Protein AF-A0A520C967-F1 (afdb_monomer_lite)

Secondary structure (DSSP, 8-state):
-PPP-GGG----TT--------EEEEEE-TTSPEEEEE----GGGTT-EEEEEGGGGHHHHT-TTT-EE-SSEEE-SS-EEE-B--SSSEEEEEGGGGGGS-HHHHHHHHHTEES--S---HHHHHHHTT----SS-SSHHHHHHHHHHHHHHHHHHHHSS-SSPPPPGGGHHHHHH----SS--

pLDDT: mean 88.99, std 15.17, range [37.69, 98.56]

Sequence (185 aa):
MIRYDLENATGYHFDAEEEIFESFITGYDSDGNEQRMDCRKTNEKLFTLTYFKKEVLDKYYNDPLKYKVDGFSVRSSFISLKIDNNNETFVAVFLVELATLPQREQLHWKQYNIAPQKGMSYTYYQTMIKGNWVKQPERPDLLFKHMYVKFNKQWEQKFGWKFYKGLATEDQHLFTSLHIPSTNN

Radius of gyration: 21.43 Å; chains: 1; bounding box: 78×48×55 Å

Structure (mmCIF, N/CA/C/O backbone):
data_AF-A0A520C967-F1
#
_entry.id   AF-A0A520C967-F1
#
loop_
_atom_site.group_PDB
_atom_site.id
_atom_site.type_symbol
_atom_site.label_atom_id
_atom_site.label_alt_id
_atom_site.label_comp_id
_atom_site.label_asym_id
_atom_site.label_entity_id
_atom_site.label_seq_id
_atom_site.pdbx_PDB_ins_code
_atom_site.Cartn_x
_atom_site.Cartn_y
_atom_site.Cartn_z
_atom_site.occupancy
_atom_site.B_iso_or_equiv
_atom_site.auth_seq_id
_atom_site.auth_comp_id
_atom_site.auth_asym_id
_atom_site.auth_atom_id
_atom_site.pdbx_PDB_model_num
ATOM 1 N N . MET A 1 1 ? 52.555 26.299 10.193 1.00 37.69 1 MET A N 1
ATOM 2 C CA . MET A 1 1 ? 51.570 26.585 9.129 1.00 37.69 1 MET A CA 1
ATOM 3 C C . MET A 1 1 ? 51.382 25.290 8.356 1.00 37.69 1 MET A C 1
ATOM 5 O O . MET A 1 1 ? 52.234 24.945 7.550 1.00 37.69 1 MET A O 1
ATOM 9 N N . ILE A 1 2 ? 50.376 24.499 8.730 1.00 41.38 2 ILE A N 1
ATOM 10 C CA . ILE A 1 2 ? 50.122 23.186 8.123 1.00 41.38 2 ILE A CA 1
ATOM 11 C C . ILE A 1 2 ? 49.452 23.454 6.774 1.00 41.38 2 ILE A C 1
ATOM 13 O O . ILE A 1 2 ? 48.414 24.112 6.729 1.00 41.38 2 ILE A O 1
ATOM 17 N N . ARG A 1 3 ? 50.098 23.039 5.680 1.00 44.31 3 ARG A N 1
ATOM 18 C CA . ARG A 1 3 ? 49.525 23.122 4.335 1.00 44.31 3 ARG A CA 1
ATOM 19 C C . ARG A 1 3 ? 48.477 22.023 4.195 1.00 44.31 3 ARG A C 1
ATOM 21 O O . ARG A 1 3 ? 48.749 20.876 4.528 1.00 44.31 3 ARG A O 1
ATOM 28 N N . TYR A 1 4 ? 47.287 22.419 3.759 1.00 44.06 4 TYR A N 1
ATOM 29 C CA . TYR A 1 4 ? 46.178 21.523 3.462 1.00 44.06 4 TYR A CA 1
ATOM 30 C C . TYR A 1 4 ? 46.459 20.845 2.118 1.00 44.06 4 TYR A C 1
ATOM 32 O O . TYR A 1 4 ? 46.658 21.539 1.120 1.00 44.06 4 TYR A O 1
ATOM 40 N N . ASP A 1 5 ? 46.542 19.518 2.122 1.00 48.56 5 ASP A N 1
ATOM 41 C CA . ASP A 1 5 ? 46.885 18.717 0.949 1.00 48.56 5 ASP A CA 1
ATOM 42 C C . ASP A 1 5 ? 45.594 18.300 0.229 1.00 48.56 5 ASP A C 1
ATOM 44 O O . ASP A 1 5 ? 44.809 17.504 0.745 1.00 48.56 5 ASP A O 1
ATOM 48 N N . LEU A 1 6 ? 45.333 18.906 -0.932 1.00 52.31 6 LEU A N 1
ATOM 49 C CA . LEU A 1 6 ? 44.073 18.765 -1.679 1.00 52.31 6 LEU A CA 1
ATOM 50 C C . LEU A 1 6 ? 43.910 17.395 -2.361 1.00 52.31 6 LEU A C 1
ATOM 52 O O . LEU A 1 6 ? 42.795 17.049 -2.739 1.00 52.31 6 LEU A O 1
ATOM 56 N N . GLU A 1 7 ? 44.978 16.604 -2.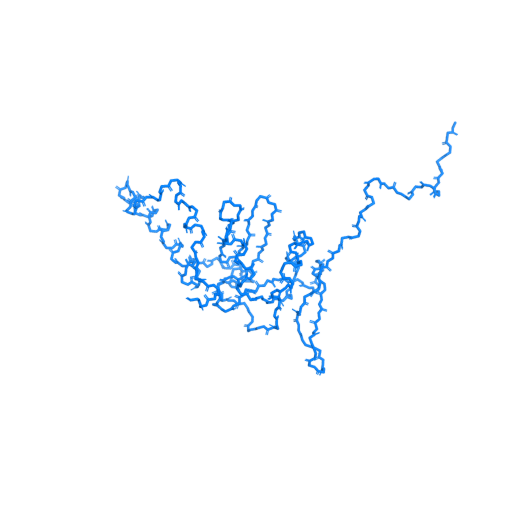491 1.00 49.22 7 GLU A N 1
ATOM 57 C CA . GLU A 1 7 ? 44.930 15.300 -3.174 1.00 49.22 7 GLU A CA 1
ATOM 58 C C . GLU A 1 7 ? 44.456 14.143 -2.275 1.00 49.22 7 GLU A C 1
ATOM 60 O O . GLU A 1 7 ? 44.001 13.125 -2.786 1.00 49.22 7 GLU A O 1
ATOM 65 N N . ASN A 1 8 ? 44.459 14.310 -0.945 1.00 44.69 8 ASN A N 1
ATOM 66 C CA . ASN A 1 8 ? 44.030 13.280 0.018 1.00 44.69 8 ASN A CA 1
ATOM 67 C C . ASN A 1 8 ? 42.657 13.556 0.662 1.00 44.69 8 ASN A C 1
ATOM 69 O O . ASN A 1 8 ? 42.301 12.940 1.664 1.00 44.69 8 ASN A O 1
ATOM 73 N N . ALA A 1 9 ? 41.864 14.470 0.095 1.00 47.41 9 ALA A N 1
ATOM 74 C CA . ALA A 1 9 ? 40.524 14.812 0.582 1.00 47.41 9 ALA A CA 1
ATOM 75 C C . ALA A 1 9 ? 39.397 14.054 -0.150 1.00 47.41 9 ALA A C 1
ATOM 77 O O . ALA A 1 9 ? 38.316 14.603 -0.356 1.00 47.41 9 ALA A O 1
ATOM 78 N N . THR A 1 10 ? 39.631 12.810 -0.575 1.00 46.06 10 THR A N 1
ATOM 79 C CA . THR A 1 10 ? 38.594 11.968 -1.194 1.00 46.06 10 THR A CA 1
ATOM 80 C C . THR A 1 10 ? 38.272 10.795 -0.282 1.00 46.06 10 THR A C 1
ATOM 82 O O . THR A 1 10 ? 38.810 9.704 -0.410 1.00 46.06 10 THR A O 1
ATOM 85 N N . GLY A 1 11 ? 37.418 11.063 0.699 1.00 43.97 11 GLY A N 1
ATOM 86 C CA . GLY A 1 11 ? 36.801 10.005 1.482 1.00 43.97 11 GLY A CA 1
ATOM 87 C C . GLY A 1 11 ? 36.330 10.504 2.832 1.00 43.97 11 GLY A C 1
ATOM 88 O O . GLY A 1 11 ? 37.089 10.495 3.803 1.00 43.97 11 GLY A O 1
ATOM 89 N N . TYR A 1 12 ? 35.090 10.979 2.914 1.00 42.59 12 TYR A N 1
ATOM 90 C CA . TYR A 1 12 ? 34.467 11.138 4.226 1.00 42.59 12 TYR A CA 1
ATOM 91 C C . TYR A 1 12 ? 34.000 9.748 4.678 1.00 42.59 12 TYR A C 1
ATOM 93 O O . TYR A 1 12 ? 33.631 8.916 3.865 1.00 42.59 12 TYR A O 1
ATOM 101 N N . HIS A 1 13 ? 33.874 9.493 5.982 1.00 45.03 13 HIS A N 1
ATOM 102 C CA . HIS A 1 13 ? 33.169 8.292 6.482 1.00 45.03 13 HIS A CA 1
ATOM 103 C C . HIS A 1 13 ? 31.668 8.228 6.076 1.00 45.03 13 HIS A C 1
ATOM 105 O O . HIS A 1 13 ? 30.949 7.331 6.504 1.00 45.03 13 HIS A O 1
ATOM 111 N N . PHE A 1 14 ? 31.216 9.192 5.265 1.00 45.44 14 PHE A N 1
ATOM 112 C CA . PHE A 1 14 ? 29.950 9.276 4.539 1.00 45.44 14 PHE A CA 1
ATOM 113 C C . PHE A 1 14 ? 30.173 9.192 3.022 1.00 45.44 14 PHE A C 1
ATOM 115 O O . PHE A 1 14 ? 29.454 9.837 2.259 1.00 45.44 14 PHE A O 1
ATOM 122 N N . ASP A 1 15 ? 31.184 8.456 2.567 1.00 43.34 15 ASP A N 1
ATOM 123 C CA . ASP A 1 15 ? 31.228 8.002 1.184 1.00 43.34 15 ASP A CA 1
ATOM 124 C C . ASP A 1 15 ? 29.966 7.171 0.984 1.00 43.34 15 ASP A C 1
ATOM 126 O O . ASP A 1 15 ? 29.863 6.033 1.441 1.00 43.34 15 ASP A O 1
ATOM 130 N N . ALA A 1 16 ? 28.944 7.834 0.444 1.00 50.16 16 ALA A N 1
ATOM 131 C CA . ALA A 1 16 ? 27.653 7.256 0.176 1.00 50.16 16 ALA A CA 1
ATOM 132 C C . ALA A 1 16 ? 27.914 6.021 -0.676 1.00 50.16 16 ALA A C 1
ATOM 134 O O . ALA A 1 16 ? 28.357 6.145 -1.819 1.00 50.16 16 ALA A O 1
ATOM 135 N N . GLU A 1 17 ? 27.674 4.837 -0.108 1.00 54.81 17 GLU A N 1
ATOM 136 C CA . GLU A 1 17 ? 27.432 3.658 -0.926 1.00 54.81 17 GLU A CA 1
ATOM 137 C C . GLU A 1 17 ? 26.467 4.112 -2.023 1.00 54.81 17 GLU A C 1
ATOM 139 O O . GLU A 1 17 ? 25.434 4.711 -1.709 1.00 54.81 17 GLU A O 1
ATOM 144 N N . GLU A 1 18 ? 26.855 3.958 -3.293 1.00 62.88 18 GLU A N 1
ATOM 145 C CA . GLU A 1 18 ? 26.016 4.387 -4.408 1.00 62.88 18 GLU A CA 1
ATOM 146 C C . GLU A 1 18 ? 24.607 3.841 -4.175 1.00 62.88 18 GLU A C 1
ATOM 148 O O . GLU A 1 18 ? 24.419 2.626 -4.141 1.00 62.88 18 GLU A O 1
ATOM 153 N N . GLU A 1 19 ? 23.623 4.719 -3.947 1.00 74.50 19 GLU A N 1
ATOM 154 C CA . GLU A 1 19 ? 22.259 4.271 -3.678 1.00 74.50 19 GLU A CA 1
ATOM 155 C C . GLU A 1 19 ? 21.772 3.448 -4.877 1.00 74.50 19 GLU A C 1
ATOM 157 O O . GLU A 1 19 ? 21.546 3.968 -5.979 1.00 74.50 19 GLU A O 1
ATOM 162 N N . ILE A 1 20 ? 21.640 2.138 -4.658 1.00 88.75 20 ILE A N 1
ATOM 163 C CA . ILE A 1 20 ? 21.203 1.194 -5.678 1.00 88.75 20 ILE A CA 1
ATOM 164 C C . ILE A 1 20 ? 19.680 1.279 -5.784 1.00 88.75 20 ILE A C 1
ATOM 166 O O . ILE A 1 20 ? 18.954 0.977 -4.834 1.00 88.75 20 ILE A O 1
ATOM 170 N N . PHE A 1 21 ? 19.199 1.663 -6.967 1.00 95.94 21 PHE A N 1
ATOM 171 C CA . PHE A 1 21 ? 17.777 1.709 -7.298 1.00 95.94 21 PHE A CA 1
ATOM 172 C C . PHE A 1 21 ? 17.412 0.563 -8.234 1.00 95.94 21 PHE A C 1
ATOM 174 O O . PHE A 1 21 ? 17.999 0.392 -9.304 1.00 95.94 21 PHE A O 1
ATOM 181 N N . GLU A 1 22 ? 16.403 -0.210 -7.852 1.00 97.94 22 GLU A N 1
ATOM 182 C CA . GLU A 1 22 ? 15.912 -1.307 -8.671 1.00 97.94 22 GLU A CA 1
ATOM 183 C C . GLU A 1 22 ? 15.106 -0.806 -9.874 1.00 97.94 22 GLU A C 1
ATOM 185 O O . GLU A 1 22 ? 14.468 0.249 -9.846 1.00 97.94 22 GLU A O 1
ATOM 190 N N . SER A 1 23 ? 15.122 -1.601 -10.946 1.00 97.75 23 SER A N 1
ATOM 191 C CA . SER A 1 23 ? 14.378 -1.328 -12.179 1.00 97.75 23 SER A CA 1
ATOM 192 C C . SER A 1 23 ? 13.100 -2.150 -12.292 1.00 97.75 23 SER A C 1
ATOM 194 O O . SER A 1 23 ? 13.095 -3.357 -12.035 1.00 97.75 23 SER A O 1
ATOM 196 N N . PHE A 1 24 ? 12.036 -1.497 -12.752 1.00 98.44 24 PHE A N 1
ATOM 197 C CA . PHE A 1 24 ? 10.683 -2.039 -12.860 1.00 98.44 24 PHE A CA 1
ATOM 198 C C . PHE A 1 24 ? 10.164 -1.896 -14.289 1.00 98.44 24 PHE A C 1
ATOM 200 O O . PHE A 1 24 ? 10.570 -0.986 -15.006 1.00 98.44 24 PHE A O 1
ATOM 207 N N . ILE A 1 25 ? 9.270 -2.794 -14.693 1.00 98.12 25 ILE A N 1
ATOM 208 C CA . ILE A 1 25 ? 8.523 -2.747 -15.949 1.00 98.12 25 ILE A CA 1
ATOM 209 C C . ILE A 1 25 ? 7.604 -1.527 -15.913 1.00 98.12 25 ILE A C 1
ATOM 211 O O . ILE A 1 25 ? 6.773 -1.398 -15.010 1.00 98.12 25 ILE A O 1
ATOM 215 N N . THR A 1 26 ? 7.746 -0.652 -16.903 1.00 96.50 26 THR A N 1
ATOM 216 C CA . THR A 1 26 ? 6.977 0.597 -17.030 1.00 96.50 26 THR A CA 1
ATOM 217 C C . THR A 1 26 ? 6.204 0.694 -18.339 1.00 96.50 26 THR A C 1
ATOM 219 O O . THR A 1 26 ? 5.311 1.531 -18.459 1.00 96.50 26 THR A O 1
ATOM 222 N N . GLY A 1 27 ? 6.514 -0.157 -19.315 1.00 95.06 27 GLY A N 1
ATOM 223 C CA . GLY A 1 27 ? 5.973 -0.041 -20.660 1.00 95.06 27 GLY A CA 1
ATOM 224 C C . GLY A 1 27 ? 6.429 -1.162 -21.577 1.00 95.06 27 GLY A C 1
ATOM 225 O O . GLY A 1 27 ? 6.954 -2.184 -21.130 1.00 95.06 27 GLY A O 1
ATOM 226 N N . TYR A 1 28 ? 6.253 -0.914 -22.868 1.00 94.12 28 TYR A N 1
ATOM 227 C CA . TYR A 1 28 ? 6.787 -1.726 -23.949 1.00 94.12 28 TYR A CA 1
ATOM 228 C C . TYR A 1 28 ? 7.532 -0.823 -24.930 1.00 94.12 28 TYR A C 1
ATOM 230 O O . TYR A 1 28 ? 7.127 0.326 -25.128 1.00 94.12 28 TYR A O 1
ATOM 238 N N . ASP A 1 29 ? 8.610 -1.325 -25.521 1.00 92.38 29 ASP A N 1
ATOM 239 C CA . ASP A 1 29 ? 9.296 -0.647 -26.620 1.00 92.38 29 ASP A CA 1
ATOM 240 C C . ASP A 1 29 ? 8.542 -0.810 -27.957 1.00 92.38 29 ASP A C 1
ATOM 242 O O . ASP A 1 29 ? 7.461 -1.403 -28.021 1.00 92.38 29 ASP A O 1
ATOM 246 N N . SER A 1 30 ? 9.097 -0.253 -29.038 1.00 92.88 30 SER A N 1
ATOM 247 C CA . SER A 1 30 ? 8.515 -0.341 -30.386 1.00 92.88 30 SER A CA 1
ATOM 248 C C . SER A 1 30 ? 8.382 -1.769 -30.912 1.00 92.88 30 SER A C 1
ATOM 250 O O . SER A 1 30 ? 7.552 -2.013 -31.786 1.00 92.88 30 SER A O 1
ATOM 252 N N . ASP A 1 31 ? 9.178 -2.694 -30.379 1.00 92.94 31 ASP A N 1
ATOM 253 C CA . ASP A 1 31 ? 9.227 -4.094 -30.791 1.00 92.94 31 ASP A CA 1
ATOM 254 C C . ASP A 1 31 ? 8.334 -4.977 -29.898 1.00 92.94 31 ASP A C 1
ATOM 256 O O . ASP A 1 31 ? 8.196 -6.178 -30.136 1.00 92.94 31 ASP A O 1
ATOM 260 N N . GLY A 1 32 ? 7.690 -4.384 -28.886 1.00 90.94 32 GLY A N 1
ATOM 261 C CA . GLY A 1 32 ? 6.811 -5.063 -27.939 1.00 90.94 32 GLY A CA 1
ATOM 262 C C . GLY A 1 32 ? 7.537 -5.735 -26.772 1.00 90.94 32 GLY A C 1
ATOM 263 O O . GLY A 1 32 ? 6.898 -6.479 -26.025 1.00 90.94 32 GLY A O 1
ATOM 264 N N . ASN A 1 33 ? 8.836 -5.488 -26.574 1.00 93.94 33 ASN A N 1
ATOM 265 C CA . ASN A 1 33 ? 9.564 -5.998 -25.410 1.00 93.94 33 ASN A CA 1
ATOM 266 C C . ASN A 1 33 ? 9.314 -5.118 -24.186 1.00 93.94 33 ASN A C 1
ATOM 268 O O . ASN A 1 33 ? 9.062 -3.920 -24.302 1.00 93.94 33 ASN A O 1
ATOM 272 N N . GLU A 1 34 ? 9.404 -5.705 -22.991 1.00 95.81 34 GLU A N 1
ATOM 273 C CA . GLU A 1 34 ? 9.230 -4.968 -21.738 1.00 95.81 34 GLU A CA 1
ATOM 274 C C . GLU A 1 34 ? 10.269 -3.851 -21.594 1.00 95.81 34 GLU A C 1
ATOM 276 O O . GLU A 1 34 ? 11.470 -4.098 -21.465 1.00 95.81 34 GLU A O 1
ATOM 281 N N . GLN A 1 35 ? 9.788 -2.615 -21.509 1.00 96.25 35 GLN A N 1
ATOM 282 C CA . GLN A 1 35 ? 10.615 -1.481 -21.139 1.00 96.25 35 GLN A CA 1
ATOM 283 C C . GLN A 1 35 ? 10.730 -1.409 -19.616 1.00 96.25 35 GLN A C 1
ATOM 285 O O . GLN A 1 35 ? 9.730 -1.503 -18.895 1.00 96.25 35 GLN A O 1
ATOM 290 N N . ARG A 1 36 ? 11.957 -1.206 -19.125 1.00 97.00 36 ARG A N 1
ATOM 291 C CA . A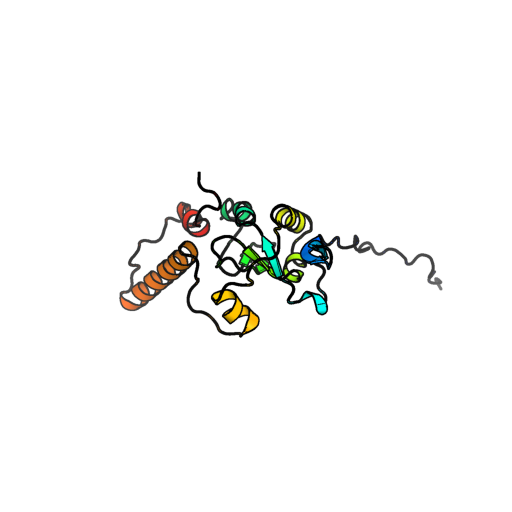RG A 1 36 ? 12.250 -1.066 -17.696 1.00 97.00 36 ARG A CA 1
ATOM 292 C C . ARG A 1 36 ? 12.913 0.266 -17.388 1.00 97.00 36 ARG A C 1
ATOM 294 O O . ARG A 1 36 ? 13.714 0.765 -18.173 1.00 97.00 36 ARG A O 1
ATOM 301 N N . MET A 1 37 ? 12.596 0.818 -16.223 1.00 96.81 37 MET A N 1
ATOM 302 C CA . MET A 1 37 ? 13.201 2.042 -15.700 1.00 96.81 37 MET A CA 1
ATOM 303 C C . MET A 1 37 ? 13.542 1.853 -14.223 1.00 96.81 37 MET A C 1
ATOM 305 O O . MET A 1 37 ? 12.768 1.239 -13.485 1.00 96.81 37 MET A O 1
ATOM 309 N N . ASP A 1 38 ? 14.679 2.391 -13.784 1.00 96.69 38 ASP A N 1
ATOM 310 C CA . ASP A 1 38 ? 15.022 2.459 -12.364 1.00 96.69 38 ASP A CA 1
ATOM 311 C C . ASP A 1 38 ? 14.070 3.404 -11.616 1.00 96.69 38 ASP A C 1
ATOM 313 O O . ASP A 1 38 ? 13.560 4.380 -12.185 1.00 96.69 38 ASP A O 1
ATOM 317 N N . CYS A 1 39 ? 13.831 3.123 -10.335 1.00 97.25 39 CYS A N 1
ATOM 318 C CA . CYS A 1 39 ? 12.889 3.886 -9.523 1.00 97.25 39 CYS A CA 1
ATOM 319 C C . CYS A 1 39 ? 13.415 5.230 -9.007 1.00 97.25 39 CYS A C 1
ATOM 321 O O . CYS A 1 39 ? 12.661 5.930 -8.326 1.00 97.25 39 CYS A O 1
ATOM 323 N N . ARG A 1 40 ? 14.660 5.626 -9.329 1.00 96.12 40 ARG A N 1
ATOM 324 C CA . ARG A 1 40 ? 15.243 6.891 -8.861 1.00 96.12 40 ARG A CA 1
ATOM 325 C C . ARG A 1 40 ? 14.310 8.048 -9.187 1.00 96.12 40 ARG A C 1
ATOM 327 O O . ARG A 1 40 ? 13.812 8.175 -10.307 1.00 96.12 40 ARG A O 1
ATOM 334 N N . LYS A 1 41 ? 14.089 8.917 -8.202 1.00 94.50 41 LYS A N 1
ATOM 335 C CA . LYS A 1 41 ? 13.174 10.044 -8.349 1.00 94.50 41 LYS A CA 1
ATOM 336 C C . LYS A 1 41 ? 13.752 11.098 -9.291 1.00 94.50 41 LYS A C 1
ATOM 338 O O . LYS A 1 41 ? 14.727 11.767 -8.963 1.00 94.50 41 LYS A O 1
ATOM 343 N N . THR A 1 42 ? 13.087 11.283 -10.421 1.00 93.88 42 THR A N 1
ATOM 344 C CA . THR A 1 42 ? 13.377 12.323 -11.410 1.00 93.88 42 THR A CA 1
ATOM 345 C C . THR A 1 42 ? 12.065 12.907 -11.939 1.00 93.88 42 THR A C 1
ATOM 347 O O . THR A 1 42 ? 11.000 12.301 -11.780 1.00 93.88 42 THR A O 1
ATOM 350 N N . ASN A 1 43 ? 12.110 14.106 -12.524 1.00 91.81 43 ASN A N 1
ATOM 351 C CA . ASN A 1 43 ? 10.898 14.834 -12.915 1.00 91.81 43 ASN A CA 1
ATOM 352 C C . ASN A 1 43 ? 10.124 14.116 -14.030 1.00 91.81 43 ASN A C 1
ATOM 354 O O . ASN A 1 43 ? 8.896 14.061 -13.998 1.00 91.81 43 ASN A O 1
ATOM 358 N N . GLU A 1 44 ? 10.834 13.513 -14.978 1.00 92.81 44 GLU A N 1
ATOM 359 C CA . GLU A 1 44 ? 10.275 12.750 -16.092 1.00 92.81 44 GLU A CA 1
ATOM 360 C C . GLU A 1 44 ? 9.591 11.447 -15.648 1.00 92.81 44 GLU A C 1
ATOM 362 O O . GLU A 1 44 ? 8.705 10.950 -16.339 1.00 92.81 44 GLU A O 1
ATOM 367 N N . LYS A 1 45 ? 9.938 10.919 -14.465 1.00 94.56 45 LYS A N 1
ATOM 368 C CA . LYS A 1 45 ? 9.387 9.665 -13.928 1.00 94.56 45 LYS A CA 1
ATOM 369 C C . LYS A 1 45 ? 8.209 9.859 -12.970 1.00 94.56 45 LYS A C 1
ATOM 371 O O . LYS A 1 45 ? 7.570 8.871 -12.610 1.00 94.56 45 LYS A O 1
ATOM 376 N N . LEU A 1 46 ? 7.886 11.094 -12.565 1.00 92.00 46 LEU A N 1
ATOM 377 C CA . LEU A 1 46 ? 6.927 11.383 -11.479 1.00 92.00 46 LEU A CA 1
ATOM 378 C C . LEU A 1 46 ? 5.557 10.713 -11.647 1.00 92.00 46 LEU A C 1
ATOM 380 O O . LEU A 1 46 ? 4.970 10.275 -10.662 1.00 92.00 46 LEU A O 1
ATOM 384 N N . PHE A 1 47 ? 5.067 10.619 -12.883 1.00 92.88 47 PHE A N 1
ATOM 385 C CA . PHE A 1 47 ? 3.758 10.039 -13.202 1.00 92.88 47 PHE A CA 1
ATOM 386 C C . PHE A 1 47 ? 3.849 8.684 -13.911 1.00 92.88 47 PHE A C 1
ATOM 388 O O . PHE A 1 47 ? 2.857 8.200 -14.453 1.00 92.88 47 PHE A O 1
ATOM 395 N N . THR A 1 48 ? 5.026 8.055 -13.906 1.00 96.19 48 THR A N 1
ATOM 396 C CA . THR A 1 48 ? 5.189 6.701 -14.442 1.00 96.19 48 THR A CA 1
ATOM 397 C C . THR A 1 48 ? 4.560 5.706 -13.475 1.00 96.19 48 THR A C 1
ATOM 399 O O . THR A 1 48 ? 4.931 5.667 -12.303 1.00 96.19 48 THR A O 1
ATOM 402 N N . LEU A 1 49 ? 3.605 4.909 -13.953 1.00 97.12 49 LEU A N 1
ATOM 403 C CA . LEU A 1 49 ? 2.962 3.862 -13.161 1.00 97.12 49 LEU A CA 1
ATOM 404 C C . LEU A 1 49 ? 3.669 2.524 -13.347 1.00 97.12 49 LEU A C 1
ATOM 406 O O . LEU A 1 49 ? 4.010 2.133 -14.460 1.00 97.12 49 LEU A O 1
ATOM 410 N N . THR A 1 50 ? 3.808 1.800 -12.247 1.00 98.25 50 THR A N 1
ATOM 411 C CA . THR A 1 50 ? 4.209 0.398 -12.204 1.00 98.25 50 THR A CA 1
ATOM 412 C C . THR A 1 50 ? 3.109 -0.420 -11.542 1.00 98.25 50 THR A C 1
ATOM 414 O O . THR A 1 50 ? 2.319 0.091 -10.743 1.00 98.25 50 THR A O 1
ATOM 417 N N . TYR A 1 51 ? 3.036 -1.698 -11.903 1.00 98.56 51 TYR A N 1
ATOM 418 C CA . TYR A 1 51 ? 1.960 -2.588 -11.481 1.00 98.56 51 TYR A CA 1
ATOM 419 C C . TYR A 1 51 ? 2.524 -3.854 -10.860 1.00 98.56 51 TYR A C 1
ATOM 421 O O . TYR A 1 51 ? 3.586 -4.345 -11.258 1.00 98.56 51 TYR A O 1
ATOM 429 N N . PHE A 1 52 ? 1.793 -4.376 -9.881 1.00 98.50 52 PHE A N 1
ATOM 430 C CA . PHE A 1 52 ? 2.205 -5.517 -9.081 1.00 98.50 52 PHE A CA 1
ATOM 431 C C . PHE A 1 52 ? 1.038 -6.463 -8.838 1.00 98.50 52 PHE A C 1
ATOM 433 O O . PHE A 1 52 ? -0.108 -6.028 -8.680 1.00 98.50 52 PHE A O 1
ATOM 440 N N . LYS A 1 53 ? 1.344 -7.758 -8.760 1.00 98.00 53 LYS A N 1
ATOM 441 C CA . LYS A 1 53 ? 0.404 -8.758 -8.241 1.00 98.00 53 LYS A CA 1
ATOM 442 C C . LYS A 1 53 ? 0.005 -8.418 -6.798 1.00 98.00 53 LYS A C 1
ATOM 444 O O . LYS A 1 53 ? 0.802 -7.826 -6.068 1.00 98.00 53 LYS A O 1
ATOM 449 N N . LYS A 1 54 ? -1.204 -8.795 -6.368 1.00 96.50 54 LYS A N 1
ATOM 450 C CA . LYS A 1 54 ? -1.707 -8.502 -5.009 1.00 96.50 54 LYS A CA 1
ATOM 451 C C . LYS A 1 54 ? -0.850 -9.129 -3.912 1.00 96.50 54 LYS A C 1
ATOM 453 O O . LYS A 1 54 ? -0.697 -8.528 -2.853 1.00 96.50 54 LYS A O 1
ATOM 458 N N . GLU A 1 55 ? -0.247 -10.266 -4.217 1.00 97.50 55 GLU A N 1
ATOM 459 C CA . GLU A 1 55 ? 0.621 -11.084 -3.377 1.00 97.50 55 GLU A CA 1
ATOM 460 C C . GLU A 1 55 ? 1.823 -10.298 -2.829 1.00 97.50 55 GLU A C 1
ATOM 462 O O . GLU A 1 55 ? 2.352 -10.620 -1.766 1.00 97.50 55 GLU A O 1
ATOM 467 N N . VAL A 1 56 ? 2.213 -9.194 -3.483 1.00 98.12 56 VAL A N 1
ATOM 468 C CA . VAL A 1 56 ? 3.226 -8.273 -2.944 1.00 98.12 56 VAL A CA 1
ATOM 469 C C . VAL A 1 56 ? 2.855 -7.761 -1.547 1.00 98.12 56 VAL A C 1
ATOM 471 O O . VAL A 1 56 ? 3.743 -7.461 -0.744 1.00 98.12 56 VAL A O 1
ATOM 474 N N . LEU A 1 57 ? 1.553 -7.675 -1.244 1.00 97.88 57 LEU A N 1
ATOM 475 C CA . LEU A 1 57 ? 1.030 -7.185 0.025 1.00 97.88 57 LEU A CA 1
ATOM 476 C C . LEU A 1 57 ? 0.938 -8.253 1.116 1.00 97.88 57 LEU A C 1
ATOM 478 O O . LEU A 1 57 ? 0.847 -7.883 2.287 1.00 97.88 57 LEU A O 1
ATOM 482 N N . ASP A 1 58 ? 1.017 -9.540 0.776 1.00 96.94 58 ASP A N 1
ATOM 483 C CA . ASP A 1 58 ? 0.831 -10.642 1.731 1.00 96.94 58 ASP A CA 1
ATOM 484 C C . ASP A 1 58 ? 1.865 -10.576 2.851 1.00 96.94 58 ASP A C 1
ATOM 486 O O . ASP A 1 58 ? 1.535 -10.693 4.029 1.00 96.94 58 ASP A O 1
ATOM 490 N N . LYS A 1 59 ? 3.115 -10.260 2.495 1.00 96.44 59 LYS A N 1
ATOM 491 C CA . LYS A 1 59 ? 4.195 -9.988 3.452 1.00 96.44 59 LYS A CA 1
ATOM 492 C C . LYS A 1 59 ? 3.786 -8.968 4.521 1.00 96.44 59 LYS A C 1
ATOM 494 O O . LYS A 1 59 ? 4.148 -9.131 5.681 1.00 96.44 59 LYS A O 1
ATOM 499 N N . TYR A 1 60 ? 3.080 -7.909 4.131 1.00 97.00 60 TYR A N 1
ATOM 500 C CA . TYR A 1 60 ? 2.692 -6.828 5.035 1.00 97.00 60 TYR A CA 1
ATOM 501 C C . TYR A 1 60 ? 1.417 -7.169 5.815 1.00 97.00 60 TYR A C 1
ATOM 503 O O . TYR A 1 60 ? 1.333 -6.850 6.997 1.00 97.00 60 TYR A O 1
ATOM 511 N N . TYR A 1 61 ? 0.444 -7.844 5.197 1.00 95.81 61 TYR A N 1
ATOM 512 C CA . TYR A 1 61 ? -0.762 -8.305 5.895 1.00 95.81 61 TYR A CA 1
ATOM 513 C C . TYR A 1 61 ? -0.473 -9.391 6.940 1.00 95.81 61 TYR A C 1
ATOM 515 O O . TYR A 1 61 ? -1.161 -9.436 7.959 1.00 95.81 61 TYR A O 1
ATOM 523 N N . ASN A 1 62 ? 0.550 -10.220 6.715 1.00 95.31 62 ASN A N 1
ATOM 524 C CA . ASN A 1 62 ? 0.954 -11.304 7.615 1.00 95.31 62 ASN A CA 1
ATOM 525 C C . ASN A 1 62 ? 1.738 -10.833 8.852 1.00 95.31 62 ASN A C 1
ATOM 527 O O . ASN A 1 62 ? 1.956 -11.625 9.764 1.00 95.31 62 ASN A O 1
ATOM 531 N N . ASP A 1 63 ? 2.131 -9.557 8.918 1.00 95.56 63 ASP A N 1
ATOM 532 C CA . ASP A 1 63 ? 2.749 -8.949 10.104 1.00 95.56 63 ASP A CA 1
ATOM 533 C C . ASP A 1 63 ? 2.011 -7.647 10.498 1.00 95.56 63 ASP A C 1
ATOM 535 O O . ASP A 1 63 ? 2.543 -6.536 10.369 1.00 95.56 63 ASP A O 1
ATOM 539 N N . PRO A 1 64 ? 0.748 -7.763 10.965 1.00 93.44 64 PRO A N 1
ATOM 540 C CA . PRO A 1 64 ? -0.129 -6.625 11.261 1.00 93.44 64 PRO A CA 1
ATOM 541 C C . PRO A 1 64 ? 0.271 -5.827 12.511 1.00 93.44 64 PRO A C 1
ATOM 543 O O . PRO A 1 64 ? -0.293 -4.761 12.762 1.00 93.44 64 PRO A O 1
ATOM 546 N N . LEU A 1 65 ? 1.213 -6.333 13.316 1.00 93.00 65 LEU A N 1
ATOM 547 C CA . LEU A 1 65 ? 1.789 -5.588 14.439 1.00 93.00 65 LEU A CA 1
ATOM 548 C C . LEU A 1 65 ? 2.848 -4.590 13.960 1.00 93.00 65 LEU A C 1
ATOM 550 O O . LEU A 1 65 ? 3.035 -3.543 14.579 1.00 93.00 65 LEU A O 1
ATOM 554 N N . LYS A 1 66 ? 3.527 -4.900 12.851 1.00 95.38 66 LYS A N 1
ATOM 555 C CA . LYS A 1 66 ? 4.577 -4.064 12.270 1.00 95.38 66 LYS A CA 1
ATOM 556 C C . LYS A 1 66 ? 4.075 -3.170 11.144 1.00 95.38 66 LYS A C 1
ATOM 558 O O . LYS A 1 66 ? 4.531 -2.030 11.020 1.00 95.38 66 LYS A O 1
ATOM 563 N N . TYR A 1 67 ? 3.171 -3.678 10.312 1.00 96.38 67 TYR A N 1
ATOM 564 C CA . TYR A 1 67 ? 2.712 -2.992 9.112 1.00 96.38 67 TYR A CA 1
ATOM 565 C C . TYR A 1 67 ? 1.221 -2.680 9.153 1.00 96.38 67 TYR A C 1
ATOM 567 O O . TYR A 1 67 ? 0.394 -3.436 9.657 1.00 96.38 67 TYR A O 1
ATOM 575 N N . LYS A 1 68 ? 0.870 -1.553 8.537 1.00 95.25 68 L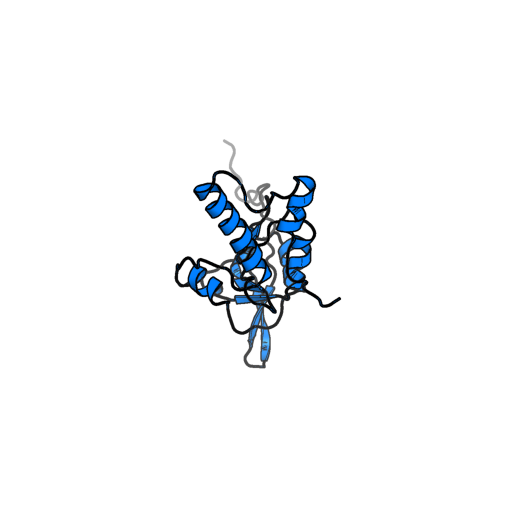YS A N 1
ATOM 576 C CA . LYS A 1 68 ? -0.502 -1.157 8.249 1.00 95.25 68 LYS A CA 1
ATOM 577 C C . LYS A 1 68 ? -0.666 -0.982 6.749 1.00 95.25 68 LYS A C 1
ATOM 579 O O . LYS A 1 68 ? 0.058 -0.197 6.136 1.00 95.25 68 LYS A O 1
ATOM 584 N N . VAL A 1 69 ? -1.653 -1.672 6.187 1.00 96.25 69 VAL A N 1
ATOM 585 C CA . VAL A 1 69 ? -2.004 -1.591 4.767 1.00 96.25 69 VAL A CA 1
ATOM 586 C C . VAL A 1 69 ? -3.424 -1.049 4.628 1.00 96.25 69 VAL A C 1
ATOM 588 O O . VAL A 1 69 ? -4.372 -1.582 5.213 1.00 96.25 69 VAL A O 1
ATOM 591 N N . ASP A 1 70 ? -3.579 0.024 3.858 1.00 93.44 70 ASP A N 1
ATOM 592 C CA . ASP A 1 70 ? -4.875 0.610 3.509 1.00 93.44 70 ASP A CA 1
ATOM 593 C C . ASP A 1 70 ? -5.033 0.741 1.982 1.00 93.44 70 ASP A C 1
ATOM 595 O O . ASP A 1 70 ? -4.296 0.123 1.212 1.00 93.44 70 ASP A O 1
ATOM 599 N N . GLY A 1 71 ? -6.045 1.488 1.531 1.00 94.12 71 GLY A N 1
ATOM 600 C CA . GLY A 1 71 ? -6.286 1.710 0.101 1.00 94.12 71 GLY A CA 1
ATOM 601 C C . GLY A 1 71 ? -5.230 2.567 -0.597 1.00 94.12 71 GLY A C 1
ATOM 602 O O . GLY A 1 71 ? -5.198 2.592 -1.823 1.00 94.12 71 GLY A O 1
ATOM 603 N N . PHE A 1 72 ? -4.395 3.268 0.170 1.00 95.25 72 PHE A N 1
ATOM 604 C CA . PHE A 1 72 ? -3.499 4.313 -0.317 1.00 95.25 72 PHE A CA 1
ATOM 605 C C . PHE A 1 72 ? -2.032 4.083 0.045 1.00 95.25 72 PHE A C 1
ATOM 607 O O . PHE A 1 72 ? -1.169 4.840 -0.406 1.00 95.25 72 PHE A O 1
ATOM 614 N N . SER A 1 73 ? -1.724 3.113 0.908 1.00 96.06 73 SER A N 1
ATOM 615 C CA . SER A 1 73 ? -0.375 2.969 1.442 1.00 96.06 73 SER A CA 1
ATOM 616 C C . SER A 1 73 ? -0.079 1.649 2.149 1.00 96.06 73 SER A C 1
ATOM 618 O O . SER A 1 73 ? -0.971 0.974 2.670 1.00 96.06 73 SER A O 1
ATOM 620 N N . VAL A 1 74 ? 1.221 1.372 2.245 1.00 97.75 74 VAL A N 1
ATOM 621 C CA . VAL A 1 74 ? 1.842 0.453 3.203 1.00 97.75 74 VAL A CA 1
ATOM 622 C C . VAL A 1 74 ? 2.712 1.287 4.139 1.00 97.75 74 VAL A C 1
ATOM 624 O O . VAL A 1 74 ? 3.594 2.015 3.680 1.00 97.75 74 VAL A O 1
ATOM 627 N N . ARG A 1 75 ? 2.470 1.207 5.450 1.00 96.75 75 ARG A N 1
ATOM 628 C CA . ARG A 1 75 ? 3.194 1.995 6.459 1.00 96.75 75 ARG A CA 1
ATOM 629 C C . ARG A 1 75 ? 3.704 1.132 7.606 1.00 96.75 75 ARG A C 1
ATOM 631 O O . ARG A 1 75 ? 3.029 0.203 8.034 1.00 96.75 75 ARG A O 1
ATOM 638 N N . SER A 1 76 ? 4.865 1.495 8.134 1.00 95.62 76 SER A N 1
ATOM 639 C CA . SER A 1 76 ? 5.408 1.053 9.424 1.00 95.62 76 SER A CA 1
ATOM 640 C C . SER A 1 76 ? 6.188 2.210 10.059 1.00 95.62 76 SER A C 1
ATOM 642 O O . SER A 1 76 ? 6.197 3.318 9.525 1.00 95.62 76 SER A O 1
ATOM 644 N N . SER A 1 77 ? 6.892 1.960 11.163 1.00 94.06 77 SER A N 1
ATOM 645 C CA . SER A 1 77 ? 7.853 2.917 11.724 1.00 94.06 77 SER A CA 1
ATOM 646 C C . SER A 1 77 ? 9.061 3.196 10.817 1.00 94.06 77 SER A C 1
ATOM 648 O O . SER A 1 77 ? 9.749 4.185 11.039 1.00 94.06 77 SER A O 1
ATOM 650 N N . PHE A 1 78 ? 9.333 2.346 9.817 1.00 91.81 78 PHE A N 1
ATOM 651 C CA . PHE A 1 78 ? 10.544 2.424 8.985 1.00 91.81 78 PHE A CA 1
ATOM 652 C C . PHE A 1 78 ? 10.280 2.726 7.509 1.00 91.81 78 PHE A C 1
ATOM 654 O O . PHE A 1 78 ? 11.181 3.181 6.815 1.00 91.81 78 PHE A O 1
ATOM 661 N N . ILE A 1 79 ? 9.071 2.451 7.011 1.00 94.19 79 ILE A N 1
ATOM 662 C CA . ILE A 1 79 ? 8.712 2.665 5.603 1.00 94.19 79 ILE A CA 1
ATOM 663 C C . ILE A 1 79 ? 7.332 3.305 5.485 1.00 94.19 79 ILE A C 1
ATOM 665 O O . ILE A 1 79 ? 6.434 3.021 6.281 1.00 94.19 79 ILE A O 1
ATOM 669 N N . SER A 1 80 ? 7.149 4.122 4.453 1.00 95.38 80 SER A N 1
ATOM 670 C CA . SER A 1 80 ? 5.852 4.657 4.048 1.00 95.38 80 SER A CA 1
ATOM 671 C C . SER A 1 80 ? 5.794 4.713 2.529 1.00 95.38 80 SER A C 1
ATOM 673 O O . SER A 1 80 ? 6.285 5.662 1.928 1.00 95.38 80 SER A O 1
ATOM 675 N N . LEU A 1 81 ? 5.153 3.720 1.923 1.00 97.75 81 LEU A N 1
ATOM 676 C CA . LEU A 1 81 ? 4.966 3.634 0.480 1.00 97.75 81 LEU A CA 1
ATOM 677 C C . LEU A 1 81 ? 3.532 4.006 0.124 1.00 97.75 81 LEU A C 1
ATOM 679 O O . LEU A 1 81 ? 2.598 3.418 0.676 1.00 97.75 81 LEU A O 1
ATOM 683 N N . LYS A 1 82 ? 3.339 4.937 -0.813 1.00 96.69 82 LYS A N 1
ATOM 684 C CA . LYS A 1 82 ? 2.014 5.201 -1.383 1.00 96.69 82 LYS A CA 1
ATOM 685 C C . LYS A 1 82 ? 1.713 4.199 -2.484 1.00 96.69 82 LYS A C 1
ATOM 687 O O . LYS A 1 82 ? 2.514 4.018 -3.390 1.00 96.69 82 LYS A O 1
ATOM 692 N N . ILE A 1 83 ? 0.534 3.596 -2.422 1.00 97.50 83 ILE A N 1
ATOM 693 C CA . ILE A 1 83 ? 0.087 2.577 -3.372 1.00 97.50 83 ILE A CA 1
ATOM 694 C C . ILE A 1 83 ? -1.380 2.789 -3.707 1.00 97.50 83 ILE A C 1
ATOM 696 O O . ILE A 1 83 ? -2.135 3.296 -2.884 1.00 97.50 83 ILE A O 1
ATOM 700 N N . ASP A 1 84 ? -1.806 2.330 -4.868 1.00 97.50 84 ASP A N 1
ATOM 701 C CA . ASP A 1 84 ? -3.208 2.142 -5.189 1.00 97.50 84 ASP A CA 1
ATOM 702 C C . ASP A 1 84 ? -3.605 0.684 -4.952 1.00 97.50 84 ASP A C 1
ATOM 704 O O . ASP A 1 84 ? -3.317 -0.201 -5.762 1.00 97.50 84 ASP A O 1
ATOM 708 N N . ASN A 1 85 ? -4.286 0.436 -3.834 1.00 96.69 85 ASN A N 1
ATOM 709 C CA . ASN A 1 85 ? -4.776 -0.889 -3.451 1.00 96.69 85 ASN A CA 1
ATOM 710 C C . ASN A 1 85 ? -6.297 -1.044 -3.653 1.00 96.69 85 ASN A C 1
ATOM 712 O O . ASN A 1 85 ? -6.900 -1.988 -3.143 1.00 96.69 85 ASN A O 1
ATOM 716 N N . ASN A 1 86 ? -6.939 -0.127 -4.380 1.00 95.31 86 ASN A N 1
ATOM 717 C CA . ASN A 1 86 ? -8.390 -0.160 -4.588 1.00 95.31 86 ASN A CA 1
ATOM 718 C C . ASN A 1 86 ? -8.809 -1.041 -5.773 1.00 95.31 86 ASN A C 1
ATOM 720 O O . ASN A 1 86 ? -9.944 -1.503 -5.799 1.00 95.31 86 ASN A O 1
ATOM 724 N N . ASN A 1 87 ? -7.900 -1.308 -6.715 1.00 94.00 87 ASN A N 1
ATOM 725 C CA . ASN A 1 87 ? -8.132 -2.275 -7.791 1.00 94.00 87 ASN A CA 1
ATOM 726 C C . ASN A 1 87 ? -8.241 -3.702 -7.235 1.00 94.00 87 ASN A C 1
ATOM 728 O O . ASN A 1 87 ? -7.566 -4.040 -6.263 1.00 94.00 87 ASN A O 1
ATOM 732 N N . GLU A 1 88 ? -9.050 -4.561 -7.855 1.00 91.25 88 GLU A N 1
ATOM 733 C CA . GLU A 1 88 ? -9.260 -5.935 -7.373 1.00 91.25 88 GLU A CA 1
ATOM 734 C C . GLU A 1 88 ? -8.071 -6.854 -7.673 1.00 91.25 88 GLU A C 1
ATOM 736 O O . GLU A 1 88 ? -7.654 -7.624 -6.811 1.00 91.25 88 GLU A O 1
ATOM 741 N N . THR A 1 89 ? -7.483 -6.739 -8.866 1.00 92.94 89 THR A N 1
ATOM 742 C CA . THR A 1 89 ? -6.531 -7.731 -9.395 1.00 92.94 89 THR A CA 1
ATOM 743 C C . THR A 1 89 ? -5.061 -7.334 -9.275 1.00 92.94 89 THR A C 1
ATOM 745 O O . THR A 1 89 ? -4.189 -8.191 -9.371 1.00 92.94 89 THR A O 1
ATOM 748 N N . PHE A 1 90 ? -4.759 -6.052 -9.062 1.00 96.31 90 PHE A N 1
ATOM 749 C CA . PHE A 1 90 ? -3.384 -5.553 -8.982 1.00 96.31 90 PHE A CA 1
ATOM 750 C C . PHE A 1 90 ? -3.232 -4.429 -7.953 1.00 96.31 90 PHE A C 1
ATOM 752 O O . PHE A 1 90 ? -4.206 -3.895 -7.409 1.00 96.31 90 PHE A O 1
ATOM 759 N N . VAL A 1 91 ? -1.981 -4.080 -7.674 1.00 97.88 91 VAL A N 1
ATOM 760 C CA . VAL A 1 91 ? -1.580 -2.856 -6.976 1.00 97.88 91 VAL A CA 1
ATOM 761 C C . VAL A 1 91 ? -0.842 -1.972 -7.972 1.00 97.88 91 VAL A C 1
ATOM 763 O O . VAL A 1 91 ? 0.046 -2.463 -8.668 1.00 97.88 91 VAL A O 1
ATOM 766 N N . ALA A 1 92 ? -1.196 -0.691 -8.051 1.00 98.12 92 ALA A N 1
ATOM 767 C CA . ALA A 1 92 ? -0.438 0.280 -8.841 1.00 98.12 92 ALA A CA 1
ATOM 768 C C . ALA A 1 92 ? 0.389 1.185 -7.924 1.00 98.12 92 ALA A C 1
ATOM 770 O O . ALA A 1 92 ? -0.030 1.509 -6.814 1.00 98.12 92 ALA A O 1
ATOM 771 N N . VAL A 1 93 ? 1.572 1.589 -8.372 1.00 98.19 93 VAL A N 1
ATOM 772 C CA . VAL A 1 93 ? 2.488 2.456 -7.620 1.00 98.19 93 VAL A CA 1
ATOM 773 C C . VAL A 1 93 ? 3.116 3.438 -8.600 1.00 98.19 93 VAL A C 1
ATOM 775 O O . VAL A 1 93 ? 3.449 3.066 -9.723 1.00 98.19 93 VAL A O 1
ATOM 778 N N . PHE A 1 94 ? 3.285 4.701 -8.210 1.00 97.69 94 PHE A N 1
ATOM 779 C CA . PHE A 1 94 ? 4.146 5.586 -8.992 1.00 97.69 94 PHE A CA 1
ATOM 780 C C . PHE A 1 94 ? 5.591 5.118 -8.850 1.00 97.69 94 PHE A C 1
ATOM 782 O O . PHE A 1 94 ? 6.070 4.950 -7.732 1.00 97.69 94 PHE A O 1
ATOM 789 N N . LEU A 1 95 ? 6.299 4.944 -9.964 1.00 98.00 95 LEU A N 1
ATOM 790 C CA . LEU A 1 95 ? 7.662 4.412 -10.010 1.00 98.00 95 LEU A CA 1
ATOM 791 C C . LEU A 1 95 ? 8.578 5.074 -8.968 1.00 98.00 95 LEU A C 1
ATOM 793 O O . LEU A 1 95 ? 9.279 4.388 -8.232 1.00 98.00 95 LEU A O 1
ATOM 797 N N . VAL A 1 96 ? 8.506 6.401 -8.858 1.00 96.88 96 VAL A N 1
ATOM 798 C CA . VAL A 1 96 ? 9.336 7.200 -7.944 1.00 96.88 96 VAL A CA 1
ATOM 799 C C . VAL A 1 96 ? 9.034 6.988 -6.457 1.00 96.88 96 VAL A C 1
ATOM 801 O O . VAL A 1 96 ? 9.875 7.295 -5.618 1.00 96.88 96 VAL A O 1
ATOM 804 N N . GLU A 1 97 ? 7.854 6.479 -6.095 1.00 97.12 97 GLU A N 1
ATOM 805 C CA . GLU A 1 97 ? 7.523 6.169 -4.697 1.00 97.12 97 GLU A CA 1
ATOM 806 C C . GLU A 1 97 ? 8.300 4.929 -4.218 1.00 97.12 97 GLU A C 1
ATOM 808 O O . GLU A 1 97 ? 8.625 4.832 -3.036 1.00 97.12 97 GLU A O 1
ATOM 813 N N . LEU A 1 98 ? 8.691 4.023 -5.125 1.00 97.88 98 LEU A N 1
ATOM 814 C CA . LEU A 1 98 ? 9.499 2.842 -4.791 1.00 97.88 98 LEU A CA 1
ATOM 815 C C . LEU A 1 98 ? 10.923 3.212 -4.359 1.00 97.88 98 LEU A C 1
ATOM 817 O O . LEU A 1 98 ? 11.508 2.486 -3.562 1.00 97.88 98 LEU A O 1
ATOM 821 N N . ALA A 1 99 ? 11.462 4.353 -4.801 1.00 96.06 99 ALA A N 1
ATOM 822 C CA . ALA A 1 99 ? 12.764 4.848 -4.343 1.00 96.06 99 ALA A CA 1
ATOM 823 C C . ALA A 1 99 ? 12.784 5.236 -2.855 1.00 96.06 99 ALA A C 1
ATOM 825 O O . ALA A 1 99 ? 13.855 5.376 -2.280 1.00 96.06 99 ALA A O 1
ATOM 826 N N . THR A 1 100 ? 11.621 5.393 -2.213 1.00 93.88 100 THR A N 1
ATOM 827 C CA . THR A 1 100 ? 11.545 5.647 -0.761 1.00 93.88 100 THR A CA 1
ATOM 828 C C . THR A 1 100 ? 11.798 4.392 0.077 1.00 93.88 100 THR A C 1
ATOM 830 O O . THR A 1 100 ? 11.956 4.472 1.295 1.00 93.88 100 THR A O 1
ATOM 833 N N . LEU A 1 101 ? 11.804 3.220 -0.562 1.00 95.94 101 LEU A N 1
ATOM 834 C CA . LEU A 1 101 ? 12.017 1.939 0.086 1.00 95.94 101 LEU A CA 1
ATOM 835 C C . LEU A 1 101 ? 13.512 1.599 0.151 1.00 95.94 101 LEU A C 1
ATOM 837 O O . LEU A 1 101 ? 14.221 1.804 -0.836 1.00 95.94 101 LEU A O 1
ATOM 841 N N . PRO A 1 102 ? 13.985 0.960 1.237 1.00 94.81 102 PRO A N 1
ATOM 842 C CA . PRO A 1 102 ? 15.290 0.306 1.241 1.00 94.81 102 PRO A CA 1
ATOM 843 C C . PRO A 1 102 ? 15.396 -0.712 0.100 1.00 94.81 102 PRO A C 1
ATOM 845 O O . PRO A 1 102 ? 14.403 -1.367 -0.230 1.00 94.81 102 PRO A O 1
ATOM 848 N N . GLN A 1 103 ? 16.594 -0.926 -0.450 1.00 94.75 103 GLN A N 1
ATOM 849 C CA . GLN A 1 103 ? 16.797 -1.809 -1.609 1.00 94.75 103 GLN A CA 1
ATOM 850 C C . GLN A 1 103 ? 16.181 -3.208 -1.420 1.00 94.75 103 GLN A C 1
ATOM 852 O O . GLN A 1 103 ? 15.547 -3.742 -2.326 1.00 94.75 103 GLN A O 1
ATOM 857 N N . ARG A 1 104 ? 16.276 -3.791 -0.218 1.00 95.00 104 ARG A N 1
ATOM 858 C CA . ARG A 1 104 ? 15.648 -5.090 0.092 1.00 95.00 104 ARG A CA 1
ATOM 859 C C . ARG A 1 104 ? 14.129 -5.086 -0.113 1.00 95.00 104 ARG A C 1
ATOM 861 O O . ARG A 1 104 ? 13.566 -6.083 -0.561 1.00 95.00 104 ARG A O 1
ATOM 868 N N . GLU A 1 105 ? 13.458 -3.994 0.237 1.00 97.31 105 GLU A N 1
ATOM 869 C CA . GLU A 1 105 ? 12.029 -3.834 -0.028 1.00 97.31 105 GLU A CA 1
ATOM 870 C C . GLU A 1 105 ? 11.786 -3.594 -1.524 1.00 97.31 105 GLU A C 1
ATOM 872 O O . GLU A 1 105 ? 10.884 -4.209 -2.079 1.00 97.31 105 GLU A O 1
ATOM 877 N N . GLN A 1 106 ? 12.621 -2.814 -2.220 1.00 98.06 106 GLN A N 1
ATOM 878 C CA . GLN A 1 106 ? 12.511 -2.663 -3.679 1.00 98.06 106 GLN A CA 1
ATOM 879 C C . GLN A 1 106 ? 12.614 -4.013 -4.412 1.00 98.06 106 GLN A C 1
ATOM 881 O O . GLN A 1 106 ? 11.803 -4.300 -5.291 1.00 98.06 106 GLN A O 1
ATOM 886 N N . LEU A 1 107 ? 13.550 -4.877 -4.004 1.00 98.12 107 LEU A N 1
ATOM 887 C CA . LEU A 1 107 ? 13.712 -6.237 -4.525 1.00 98.12 107 LEU A CA 1
ATOM 888 C C . LEU A 1 107 ? 12.485 -7.116 -4.259 1.00 98.12 107 LEU A C 1
ATOM 890 O O . LEU A 1 107 ? 12.073 -7.855 -5.151 1.00 98.12 107 LEU A O 1
ATOM 894 N N . HIS A 1 108 ? 11.874 -7.015 -3.071 1.00 98.25 108 HIS A N 1
ATOM 895 C CA . HIS A 1 108 ? 10.596 -7.681 -2.779 1.00 98.25 108 HIS A CA 1
ATOM 896 C C . HIS A 1 108 ? 9.524 -7.244 -3.777 1.00 98.25 108 HIS A C 1
ATOM 898 O O . HIS A 1 108 ? 8.931 -8.087 -4.435 1.00 98.25 108 HIS A O 1
ATOM 904 N N . TRP A 1 109 ? 9.329 -5.938 -3.967 1.00 98.56 109 TRP A N 1
ATOM 905 C CA . TRP A 1 109 ? 8.355 -5.424 -4.936 1.00 98.56 109 TRP A CA 1
ATOM 906 C C . TRP A 1 109 ? 8.663 -5.884 -6.366 1.00 98.56 109 TRP A C 1
ATOM 908 O O . TRP A 1 109 ? 7.758 -6.292 -7.092 1.00 98.56 109 TRP A O 1
ATOM 918 N N . LYS A 1 110 ? 9.939 -5.902 -6.764 1.00 98.38 110 LYS A N 1
ATOM 919 C CA . LYS A 1 110 ? 10.385 -6.320 -8.101 1.00 98.38 110 LYS A CA 1
ATOM 920 C C . LYS A 1 110 ? 9.959 -7.749 -8.452 1.00 98.38 110 LYS A C 1
ATOM 922 O O . LYS A 1 110 ? 9.618 -7.998 -9.603 1.00 98.38 110 LYS A O 1
ATOM 927 N N . GLN A 1 111 ? 9.915 -8.666 -7.481 1.00 98.31 111 GLN A N 1
ATOM 928 C CA . GLN A 1 111 ? 9.476 -10.057 -7.693 1.00 98.31 111 GLN A CA 1
ATOM 929 C C . GLN A 1 111 ? 8.010 -10.174 -8.135 1.00 98.31 111 GLN A C 1
ATOM 931 O O . GLN A 1 111 ? 7.647 -11.131 -8.815 1.00 98.31 111 GLN A O 1
ATOM 936 N N . TYR A 1 112 ? 7.173 -9.203 -7.767 1.00 98.56 112 TYR A N 1
ATOM 937 C CA . TYR A 1 112 ? 5.742 -9.189 -8.081 1.00 98.56 112 TYR A CA 1
ATOM 938 C C . TYR A 1 112 ? 5.388 -8.205 -9.192 1.00 98.56 112 TYR A C 1
ATOM 940 O O . TYR A 1 112 ? 4.206 -8.024 -9.485 1.00 98.56 112 TYR A O 1
ATOM 948 N N . ASN A 1 113 ? 6.381 -7.546 -9.789 1.00 98.56 113 ASN A N 1
ATOM 949 C CA . ASN A 1 113 ? 6.164 -6.577 -10.848 1.00 98.56 113 ASN A CA 1
ATOM 950 C C . ASN A 1 113 ? 5.634 -7.271 -12.108 1.00 98.56 113 ASN A C 1
ATOM 952 O O . ASN A 1 113 ? 6.169 -8.286 -12.550 1.00 98.56 113 ASN A O 1
ATOM 956 N N . ILE A 1 114 ? 4.561 -6.719 -12.665 1.00 97.81 114 ILE A N 1
ATOM 957 C CA . ILE A 1 114 ? 3.866 -7.239 -13.840 1.00 97.81 114 ILE A CA 1
ATOM 958 C C . ILE A 1 114 ? 3.810 -6.184 -14.940 1.00 97.81 114 ILE A C 1
ATOM 960 O O . ILE A 1 114 ? 4.057 -4.998 -14.711 1.00 97.81 114 ILE A O 1
ATOM 964 N N . ALA A 1 115 ? 3.438 -6.644 -16.131 1.00 96.69 115 ALA A N 1
ATOM 965 C CA . ALA A 1 115 ? 3.140 -5.811 -17.283 1.00 96.69 115 ALA A CA 1
ATOM 966 C C . ALA A 1 115 ? 2.172 -4.648 -16.963 1.00 96.69 115 ALA A C 1
ATOM 968 O O . ALA A 1 115 ? 1.300 -4.798 -16.095 1.00 96.69 115 ALA A O 1
ATOM 969 N N . PRO A 1 116 ? 2.266 -3.518 -17.694 1.00 95.81 116 PRO A N 1
ATOM 970 C CA . PRO A 1 116 ? 1.350 -2.389 -17.567 1.00 95.81 116 PRO A CA 1
ATOM 971 C C . PRO A 1 116 ? -0.135 -2.779 -17.619 1.00 95.81 116 PRO A C 1
ATOM 973 O O . PRO A 1 116 ? -0.544 -3.602 -18.435 1.00 95.81 116 PRO A O 1
ATOM 976 N N . GLN A 1 117 ? -0.948 -2.164 -16.754 1.00 95.19 117 GLN A N 1
ATOM 977 C CA . GLN A 1 117 ? -2.399 -2.393 -16.659 1.00 95.19 117 GLN A CA 1
ATOM 978 C C . GLN A 1 117 ? -3.207 -1.135 -17.031 1.00 95.19 117 GLN A C 1
ATOM 980 O O . GLN A 1 117 ? -2.654 -0.124 -17.464 1.00 95.19 117 GLN A O 1
ATOM 985 N N . LYS A 1 118 ? -4.539 -1.182 -16.852 1.00 86.31 118 LYS A N 1
ATOM 986 C CA . LYS A 1 118 ? -5.516 -0.136 -17.234 1.00 86.31 118 LYS A CA 1
ATOM 987 C C . LYS A 1 118 ? -5.482 1.147 -16.370 1.00 86.31 118 LYS A C 1
ATOM 989 O O . LYS A 1 118 ? -6.512 1.795 -16.204 1.00 86.31 118 LYS A O 1
ATOM 994 N N . GLY A 1 119 ? -4.325 1.542 -15.839 1.00 90.56 119 GLY A N 1
ATOM 995 C CA . GLY A 1 119 ? -4.181 2.757 -15.032 1.00 90.56 119 GLY A CA 1
ATOM 996 C C . GLY A 1 119 ? -4.515 2.573 -13.548 1.00 90.56 119 GLY A C 1
ATOM 997 O O . GLY A 1 119 ? -4.436 1.478 -12.996 1.00 90.56 119 GLY A O 1
ATOM 998 N N . MET A 1 120 ? -4.858 3.684 -12.895 1.00 93.75 120 MET A N 1
ATOM 999 C CA . MET A 1 120 ? -5.217 3.743 -11.472 1.00 93.75 120 MET A CA 1
ATOM 1000 C C . MET A 1 120 ? -6.725 3.548 -11.264 1.00 93.75 120 MET A C 1
ATOM 1002 O O . MET A 1 120 ? -7.528 3.825 -12.155 1.00 93.75 120 MET A O 1
ATOM 1006 N N . SER A 1 121 ? -7.112 3.143 -10.057 1.00 94.94 121 SER A N 1
ATOM 1007 C CA . SER A 1 121 ? -8.497 3.150 -9.585 1.00 94.94 121 SER A CA 1
ATOM 1008 C C . SER A 1 121 ? -9.076 4.564 -9.574 1.00 94.94 121 SER A C 1
ATOM 1010 O O . SER A 1 121 ? -8.353 5.570 -9.526 1.00 94.94 121 SER A O 1
ATOM 1012 N N . TYR A 1 122 ? -10.406 4.655 -9.566 1.00 94.00 122 TYR A N 1
ATOM 1013 C CA . TYR A 1 122 ? -11.103 5.937 -9.541 1.00 94.00 122 TYR A CA 1
ATOM 1014 C C . TYR A 1 122 ? -10.742 6.755 -8.291 1.00 94.00 122 TYR A C 1
ATOM 1016 O O . TYR A 1 122 ? -10.431 7.943 -8.376 1.00 94.00 122 TYR A O 1
ATOM 1024 N N . THR A 1 123 ? -10.738 6.111 -7.131 1.00 93.25 123 THR A N 1
ATOM 1025 C CA . THR A 1 123 ? -10.508 6.694 -5.809 1.00 93.25 123 THR A CA 1
ATOM 1026 C C . THR A 1 123 ? -9.092 7.218 -5.676 1.00 93.25 123 THR A C 1
ATOM 1028 O O . THR A 1 123 ? -8.881 8.333 -5.179 1.00 93.25 123 THR A O 1
ATOM 1031 N N . TYR A 1 124 ? -8.122 6.449 -6.172 1.00 94.31 124 TYR A N 1
ATOM 1032 C CA . TYR A 1 124 ? -6.731 6.866 -6.179 1.00 94.31 124 TYR A CA 1
ATOM 1033 C C . TYR A 1 124 ? -6.504 8.026 -7.146 1.00 94.31 124 TYR A C 1
ATOM 1035 O O . TYR A 1 124 ? -5.923 9.033 -6.750 1.00 94.31 124 TYR A O 1
ATOM 1043 N N . TYR A 1 125 ? -7.051 7.960 -8.363 1.00 94.38 125 TYR A N 1
ATOM 1044 C CA . TYR A 1 125 ? -6.961 9.048 -9.337 1.00 94.38 125 TYR A CA 1
ATOM 1045 C C . TYR A 1 125 ? -7.581 10.359 -8.821 1.00 94.38 125 TYR A C 1
ATOM 1047 O O . TYR A 1 125 ? -6.957 11.418 -8.894 1.00 94.38 125 TYR A O 1
ATOM 1055 N N . GLN A 1 126 ? -8.784 10.313 -8.242 1.00 95.19 126 GLN A N 1
ATOM 1056 C CA . GLN A 1 126 ? -9.432 11.500 -7.674 1.00 95.19 126 GLN A CA 1
ATOM 1057 C C . GLN A 1 126 ? -8.588 12.139 -6.568 1.00 95.19 126 GLN A C 1
ATOM 1059 O O . GLN A 1 126 ? -8.415 13.355 -6.554 1.00 95.19 126 GLN A O 1
ATOM 1064 N N . THR A 1 127 ? -8.020 11.327 -5.679 1.00 92.38 127 THR A N 1
ATOM 1065 C CA . THR A 1 127 ? -7.255 11.837 -4.537 1.00 92.38 127 THR A CA 1
ATOM 1066 C C . THR A 1 127 ? -5.873 12.330 -4.961 1.00 92.38 127 THR A C 1
ATOM 1068 O O . THR A 1 127 ? -5.500 13.458 -4.653 1.00 92.38 127 THR A O 1
ATOM 1071 N N . MET A 1 128 ? -5.121 11.506 -5.691 1.00 90.56 128 MET A N 1
ATOM 1072 C CA . MET A 1 128 ? -3.704 11.739 -5.981 1.00 90.56 128 MET A CA 1
ATOM 1073 C C . MET A 1 128 ? -3.467 12.659 -7.176 1.00 90.56 128 MET A C 1
ATOM 1075 O O . MET A 1 128 ? -2.463 13.363 -7.193 1.00 90.56 128 MET A O 1
ATOM 1079 N N . ILE A 1 129 ? -4.372 12.668 -8.161 1.00 92.12 129 ILE A N 1
ATOM 1080 C CA . ILE A 1 129 ? -4.241 13.505 -9.362 1.00 92.12 129 ILE A CA 1
ATOM 1081 C C . ILE A 1 129 ? -5.132 14.743 -9.282 1.00 92.12 129 ILE A C 1
ATOM 1083 O O . ILE A 1 129 ? -4.683 15.838 -9.606 1.00 92.12 129 ILE A O 1
ATOM 1087 N N . LYS A 1 130 ? -6.391 14.595 -8.850 1.00 94.12 130 LYS A N 1
ATOM 1088 C CA . LYS A 1 130 ? -7.348 15.718 -8.812 1.00 94.12 130 LYS A CA 1
ATOM 1089 C C . LYS A 1 130 ? -7.385 16.472 -7.481 1.00 94.12 130 LYS A C 1
ATOM 1091 O O . LYS A 1 130 ? -8.030 17.512 -7.414 1.00 94.12 130 LYS A O 1
ATOM 1096 N N . GLY A 1 131 ? -6.738 15.967 -6.428 1.00 92.19 131 GLY A N 1
ATOM 1097 C CA . GLY A 1 131 ? -6.791 16.571 -5.090 1.00 92.19 131 GLY A CA 1
ATOM 1098 C C . GLY A 1 131 ? -8.162 16.462 -4.408 1.00 92.19 131 GLY A C 1
ATOM 1099 O O . GLY A 1 131 ? -8.422 17.143 -3.417 1.00 92.19 131 GLY A O 1
ATOM 1100 N N . ASN A 1 132 ? -9.048 15.606 -4.921 1.00 93.12 132 ASN A N 1
ATOM 1101 C CA . ASN A 1 132 ? -10.382 15.384 -4.383 1.00 93.12 132 ASN A CA 1
ATOM 1102 C C . ASN A 1 132 ? -10.350 14.251 -3.360 1.00 93.12 132 ASN A C 1
ATOM 1104 O O . ASN A 1 132 ? -10.179 13.086 -3.715 1.00 93.12 132 ASN A O 1
ATOM 1108 N N . TRP A 1 133 ? -10.584 14.576 -2.091 1.00 86.38 133 TRP A N 1
ATOM 1109 C CA . TRP A 1 133 ? -10.665 13.578 -1.027 1.00 86.38 133 TRP A CA 1
ATOM 1110 C C . TRP A 1 133 ? -11.907 12.700 -1.188 1.00 86.38 133 TRP A C 1
ATOM 1112 O O . TRP A 1 133 ? -13.032 13.106 -0.874 1.00 86.38 133 TRP A O 1
ATOM 1122 N N . VAL A 1 134 ? -11.704 11.475 -1.667 1.00 83.75 134 VAL A N 1
ATOM 1123 C CA . VAL A 1 134 ? -12.784 10.496 -1.798 1.00 83.75 134 VAL A CA 1
ATOM 1124 C C . VAL A 1 134 ? -13.145 9.943 -0.425 1.00 83.75 134 VAL A C 1
ATOM 1126 O O . VAL A 1 134 ? -12.289 9.638 0.403 1.00 83.75 134 VAL A O 1
ATOM 1129 N N . LYS A 1 135 ? -14.450 9.832 -0.164 1.00 78.38 135 LYS A N 1
ATOM 1130 C CA . LYS A 1 135 ? -14.964 9.474 1.163 1.00 78.38 135 LYS A CA 1
ATOM 1131 C C . LYS A 1 135 ? -14.837 7.987 1.487 1.00 78.38 135 LYS A C 1
ATOM 1133 O O . LYS A 1 135 ? -14.924 7.656 2.663 1.00 78.38 135 LYS A O 1
ATOM 1138 N N . GLN A 1 136 ? -14.704 7.113 0.491 1.00 86.56 136 GLN A N 1
ATOM 1139 C CA . GLN A 1 136 ? -14.798 5.660 0.648 1.00 86.56 136 GLN A CA 1
ATOM 1140 C C . GLN A 1 136 ? -13.823 4.934 -0.297 1.00 86.56 136 GLN A C 1
ATOM 1142 O O . GLN A 1 136 ? -13.684 5.373 -1.436 1.00 86.56 136 GLN A O 1
ATOM 1147 N N . PRO A 1 137 ? -13.171 3.845 0.152 1.00 90.81 137 PRO A N 1
ATOM 1148 C CA . PRO A 1 137 ? -12.431 2.929 -0.723 1.00 90.81 137 PRO A CA 1
ATOM 1149 C C . PRO A 1 137 ? -13.350 2.162 -1.687 1.00 90.81 137 PRO A C 1
ATOM 1151 O O . PRO A 1 137 ? -14.535 2.002 -1.394 1.00 90.81 137 PRO A O 1
ATOM 1154 N N . GLU A 1 138 ? -12.795 1.629 -2.782 1.00 90.56 138 GLU A N 1
ATOM 1155 C CA . GLU A 1 138 ? -13.556 0.796 -3.740 1.00 90.56 138 GLU A CA 1
ATOM 1156 C C . GLU A 1 138 ? -13.540 -0.692 -3.381 1.00 90.56 138 GLU A C 1
ATOM 1158 O O . GLU A 1 138 ? -14.562 -1.363 -3.504 1.00 90.56 138 GLU A O 1
ATOM 1163 N N . ARG A 1 139 ? -12.400 -1.217 -2.911 1.00 92.44 139 ARG A N 1
ATOM 1164 C CA . ARG A 1 139 ? -12.261 -2.654 -2.633 1.00 92.44 139 ARG A CA 1
ATOM 1165 C C . ARG A 1 139 ? -13.133 -3.066 -1.429 1.00 92.44 139 ARG A C 1
ATOM 1167 O O . ARG A 1 139 ? -13.099 -2.363 -0.411 1.00 92.44 139 ARG A O 1
ATOM 1174 N N . PRO A 1 140 ? -13.885 -4.187 -1.483 1.00 93.38 140 PRO A N 1
ATOM 1175 C CA . PRO A 1 140 ? -14.872 -4.532 -0.451 1.00 93.38 140 PRO A CA 1
ATOM 1176 C C . PRO A 1 140 ? -14.331 -4.652 0.981 1.00 93.38 140 PRO A C 1
ATOM 1178 O O . PRO A 1 140 ? -14.963 -4.175 1.921 1.00 93.38 140 PRO A O 1
ATOM 1181 N N . ASP A 1 141 ? -13.152 -5.242 1.167 1.00 93.62 141 ASP A N 1
ATOM 1182 C CA . ASP A 1 141 ? -12.461 -5.345 2.460 1.00 93.62 141 ASP A CA 1
ATOM 1183 C C . ASP A 1 141 ? -12.069 -3.974 3.030 1.00 93.62 141 ASP A C 1
ATOM 1185 O O . ASP A 1 141 ? -12.263 -3.693 4.217 1.00 93.62 141 ASP A O 1
ATOM 1189 N N . LEU A 1 142 ? -11.546 -3.086 2.184 1.00 93.88 142 LEU A N 1
ATOM 1190 C CA . LEU A 1 142 ? -11.205 -1.716 2.555 1.00 93.88 142 LEU A CA 1
ATOM 1191 C C . LEU A 1 142 ? -12.461 -0.907 2.896 1.00 93.88 142 LEU A C 1
ATOM 1193 O O . LEU A 1 142 ? -12.476 -0.185 3.898 1.00 93.88 142 LEU A O 1
ATOM 1197 N N . LEU A 1 143 ? -13.519 -1.050 2.095 1.00 93.75 143 LEU A N 1
ATOM 1198 C CA . LEU A 1 143 ? -14.809 -0.409 2.324 1.00 93.75 143 LEU A CA 1
ATOM 1199 C C . LEU A 1 143 ? -15.434 -0.885 3.638 1.00 93.75 143 LEU A C 1
ATOM 1201 O O . LEU A 1 143 ? -15.882 -0.057 4.431 1.00 93.75 143 LEU A O 1
ATOM 1205 N N . PHE A 1 144 ? -15.407 -2.192 3.907 1.00 94.44 144 PHE A N 1
ATOM 1206 C CA . PHE A 1 144 ? -15.881 -2.762 5.164 1.00 94.44 144 PHE A CA 1
ATOM 1207 C C . PHE A 1 144 ? -15.141 -2.157 6.358 1.00 94.44 144 PHE A C 1
ATOM 1209 O O . PHE A 1 144 ? -15.782 -1.618 7.263 1.00 94.44 144 PHE A O 1
ATOM 1216 N N . LYS A 1 145 ? -13.800 -2.151 6.336 1.00 92.75 145 LYS A N 1
ATOM 1217 C CA . LYS A 1 145 ? -12.992 -1.552 7.411 1.00 92.75 145 LYS A CA 1
ATOM 1218 C C . LYS A 1 145 ? -13.333 -0.076 7.622 1.00 92.75 145 LYS A C 1
ATOM 1220 O O . LYS A 1 145 ? -13.520 0.363 8.758 1.00 92.75 145 LYS A O 1
ATOM 1225 N N . HIS A 1 146 ? -13.461 0.687 6.535 1.00 92.62 146 HIS A N 1
ATOM 1226 C CA . HIS A 1 146 ? -13.842 2.097 6.589 1.00 92.62 146 HIS A CA 1
ATOM 1227 C C . HIS A 1 146 ? -15.223 2.294 7.234 1.00 92.62 146 HIS A C 1
ATOM 1229 O O . HIS A 1 146 ? -15.379 3.106 8.151 1.00 92.62 146 HIS A O 1
ATOM 1235 N N . MET A 1 147 ? -16.227 1.543 6.776 1.00 94.00 147 MET A N 1
ATOM 1236 C CA . MET A 1 147 ? -17.606 1.674 7.241 1.00 94.00 147 MET A CA 1
ATOM 1237 C C . MET A 1 147 ? -17.781 1.191 8.680 1.00 94.00 147 MET A C 1
ATOM 1239 O O . MET A 1 147 ? -18.484 1.854 9.435 1.00 94.00 147 MET A O 1
ATOM 1243 N N . TYR A 1 148 ? -17.099 0.120 9.091 1.00 93.44 148 TYR A N 1
ATOM 1244 C CA . TYR A 1 148 ? -17.114 -0.379 10.468 1.00 93.44 148 TYR A CA 1
ATOM 1245 C C . TYR A 1 148 ? -16.660 0.693 11.469 1.00 93.44 148 TYR A C 1
ATOM 1247 O O . TYR A 1 148 ? -17.362 1.003 12.435 1.00 93.44 148 TYR A O 1
ATOM 1255 N N . VAL A 1 149 ? -15.510 1.325 11.205 1.00 92.06 149 VAL A N 1
ATOM 1256 C CA . VAL A 1 149 ? -14.968 2.394 12.059 1.00 92.06 149 VAL A CA 1
ATOM 1257 C C . VAL A 1 149 ? -15.890 3.611 12.054 1.00 92.06 149 VAL A C 1
ATOM 1259 O O . VAL A 1 149 ? -16.211 4.157 13.113 1.00 92.06 149 VAL A O 1
ATOM 1262 N N . LYS A 1 150 ? -16.340 4.036 10.868 1.00 94.06 150 LYS A N 1
ATOM 1263 C CA . LYS A 1 150 ? -17.213 5.203 10.709 1.00 94.06 150 LYS A CA 1
ATOM 1264 C C . LYS A 1 150 ? -18.546 5.019 11.430 1.00 94.06 150 LYS A C 1
ATOM 1266 O O . LYS A 1 150 ? -18.978 5.934 12.126 1.00 94.06 150 LYS A O 1
ATOM 1271 N N . PHE A 1 151 ? -19.170 3.854 11.286 1.00 95.44 151 PHE A N 1
ATOM 1272 C CA . PHE A 1 151 ? -20.451 3.534 11.902 1.00 95.44 151 PHE A CA 1
ATOM 1273 C C . PHE A 1 151 ? -20.358 3.550 13.429 1.00 95.44 151 PHE A C 1
ATOM 1275 O O . PHE A 1 151 ? -21.119 4.270 14.068 1.00 95.44 151 PHE A O 1
ATOM 1282 N N . ASN A 1 152 ? -19.383 2.844 14.014 1.00 94.38 152 ASN A N 1
ATOM 1283 C CA . ASN A 1 152 ? -19.195 2.838 15.467 1.00 94.38 152 ASN A CA 1
ATOM 1284 C C . ASN A 1 152 ? -18.954 4.242 16.023 1.00 94.38 152 ASN A C 1
ATOM 1286 O O . ASN A 1 152 ? -19.551 4.603 17.033 1.00 94.38 152 ASN A O 1
ATOM 1290 N N . LYS A 1 153 ? -18.131 5.051 15.340 1.00 95.06 153 LYS A N 1
ATOM 1291 C CA . LYS A 1 153 ? -17.877 6.441 15.737 1.00 95.06 153 LYS A CA 1
ATOM 1292 C C . LYS A 1 153 ? -19.158 7.276 15.721 1.00 95.06 153 LYS A C 1
ATOM 1294 O O . LYS A 1 153 ? -19.433 7.986 16.681 1.00 95.06 153 LYS A O 1
ATOM 129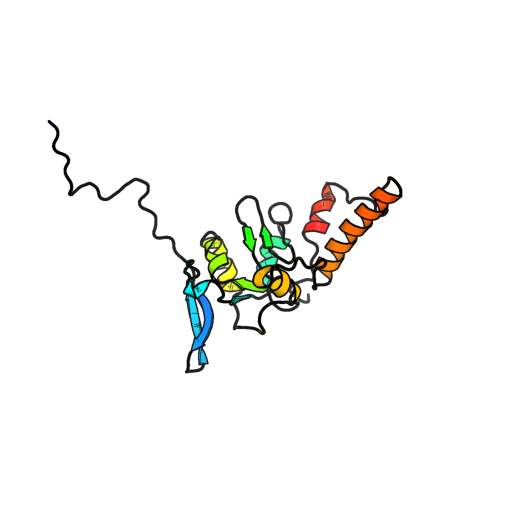9 N N . GLN A 1 154 ? -19.937 7.202 14.642 1.00 96.62 154 GLN A N 1
ATOM 1300 C CA . GLN A 1 154 ? -21.193 7.948 14.516 1.00 96.62 154 GLN A CA 1
ATOM 1301 C C . GLN A 1 154 ? -22.237 7.497 15.544 1.00 96.62 154 GLN A C 1
ATOM 1303 O O . GLN A 1 154 ? -22.964 8.327 16.087 1.00 96.62 154 GLN A O 1
ATOM 1308 N N . TRP A 1 155 ? -22.299 6.198 15.830 1.00 97.69 155 TRP A N 1
ATOM 1309 C CA . TRP A 1 155 ? -23.195 5.645 16.835 1.00 97.69 155 TRP A CA 1
ATOM 1310 C C . TRP A 1 155 ? -22.820 6.112 18.243 1.00 97.69 155 TRP A C 1
ATOM 1312 O O . TRP A 1 155 ? -23.671 6.628 18.961 1.00 97.69 155 TRP A O 1
ATOM 1322 N N . GLU A 1 156 ? -21.546 6.004 18.618 1.00 96.88 156 GLU A N 1
ATOM 1323 C CA . GLU A 1 156 ? -21.046 6.441 19.926 1.00 96.88 156 GLU A CA 1
ATOM 1324 C C . GLU A 1 156 ? -21.270 7.937 20.146 1.00 96.88 156 GLU A C 1
ATOM 1326 O O . GLU A 1 156 ? -21.739 8.338 21.207 1.00 96.88 156 GLU A O 1
ATOM 1331 N N . GLN A 1 157 ? -21.060 8.758 19.115 1.00 97.69 157 GLN A N 1
ATOM 1332 C CA . GLN A 1 157 ? -21.369 10.190 19.163 1.00 97.69 157 GLN A CA 1
ATOM 1333 C C . GLN A 1 157 ? -22.856 10.486 19.393 1.00 97.69 157 GLN A C 1
ATOM 1335 O O . GLN A 1 157 ? -23.184 11.495 20.011 1.00 97.69 157 GLN A O 1
ATOM 1340 N N . LYS A 1 158 ? -23.756 9.639 18.882 1.00 98.00 158 LYS A N 1
ATOM 1341 C CA . LYS A 1 158 ? -25.206 9.841 18.987 1.00 98.00 158 LYS A CA 1
ATOM 1342 C C . LYS A 1 158 ? -25.804 9.259 20.269 1.00 98.00 158 LYS A C 1
ATOM 1344 O O . LYS A 1 158 ? -26.745 9.836 20.802 1.00 98.00 158 LYS A O 1
ATOM 1349 N N . PHE A 1 159 ? -25.298 8.118 20.731 1.00 97.69 159 PHE A N 1
ATOM 1350 C CA . PHE A 1 159 ? -25.924 7.321 21.790 1.00 97.69 159 PHE A CA 1
ATOM 1351 C C . PHE A 1 159 ? -25.052 7.136 23.041 1.00 97.69 159 PHE A C 1
ATOM 1353 O O . PHE A 1 159 ? -25.557 6.649 24.047 1.00 97.69 159 PHE A O 1
ATOM 1360 N N . GLY A 1 160 ? -23.772 7.524 23.014 1.00 96.69 160 GLY A N 1
ATOM 1361 C CA . GLY A 1 160 ? -22.873 7.500 24.177 1.00 96.69 160 GLY A CA 1
ATOM 1362 C C . GLY A 1 160 ? -22.194 6.156 24.471 1.00 96.69 160 GLY A C 1
ATOM 1363 O O . GLY A 1 160 ? -21.550 6.017 25.505 1.00 96.69 160 GLY A O 1
ATOM 1364 N N . TRP A 1 161 ? -22.326 5.162 23.592 1.00 94.44 161 TRP A N 1
ATOM 1365 C CA . TRP A 1 161 ? -21.686 3.842 23.713 1.00 94.44 161 TRP A CA 1
ATOM 1366 C C . TRP A 1 161 ? -21.407 3.259 22.323 1.00 94.44 161 TRP A C 1
ATOM 1368 O O . TRP A 1 161 ? -21.982 3.728 21.351 1.00 94.44 161 TRP A O 1
ATOM 1378 N N . LYS A 1 162 ? -20.541 2.249 22.180 1.00 91.56 162 LYS A N 1
ATOM 1379 C CA . LYS A 1 162 ? -20.221 1.639 20.870 1.00 91.56 162 LYS A CA 1
ATOM 1380 C C . LYS A 1 162 ? -21.216 0.547 20.487 1.00 91.56 162 LYS A C 1
ATOM 1382 O O . LYS A 1 162 ? -21.370 -0.399 21.250 1.00 91.56 162 LYS A O 1
ATOM 1387 N N . PHE A 1 163 ? -21.807 0.625 19.291 1.00 94.31 163 PHE A N 1
ATOM 1388 C CA . PHE A 1 163 ? -22.743 -0.402 18.814 1.00 94.31 163 PHE A CA 1
ATOM 1389 C C . PHE A 1 163 ? -22.093 -1.780 18.701 1.00 94.31 163 PHE A C 1
ATOM 1391 O O . PHE A 1 163 ? -22.532 -2.732 19.341 1.00 94.31 163 PHE A O 1
ATOM 1398 N N . TYR A 1 164 ? -21.027 -1.886 17.901 1.00 91.19 164 TYR A N 1
ATOM 1399 C CA . TYR A 1 164 ? -20.208 -3.086 17.897 1.00 91.19 164 TYR A CA 1
ATOM 1400 C C . TYR A 1 164 ? -19.220 -2.996 19.048 1.00 91.19 164 TYR A C 1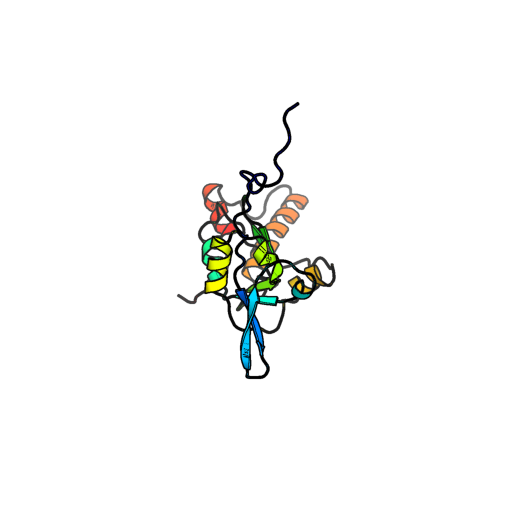
ATOM 1402 O O . TYR A 1 164 ? -18.486 -2.011 19.195 1.00 91.19 164 TYR A O 1
ATOM 1410 N N . LYS A 1 165 ? -19.177 -4.059 19.850 1.00 88.19 165 LYS A N 1
ATOM 1411 C CA . LYS A 1 165 ? -18.151 -4.221 20.872 1.00 88.19 165 LYS A CA 1
ATOM 1412 C C . LYS A 1 165 ? -16.778 -4.140 20.200 1.00 88.19 165 LYS A C 1
ATOM 1414 O O . LYS A 1 165 ? -16.542 -4.771 19.172 1.00 88.19 165 LYS A O 1
ATOM 1419 N N . GLY A 1 166 ? -15.881 -3.341 20.775 1.00 85.62 166 GLY A N 1
ATOM 1420 C CA . GLY A 1 166 ? -14.497 -3.299 20.313 1.00 85.62 166 GLY A CA 1
ATOM 1421 C C . GLY A 1 166 ? -13.854 -4.682 20.412 1.00 85.62 166 GLY A C 1
ATOM 1422 O O . GLY A 1 166 ? -14.166 -5.440 21.331 1.00 85.62 166 GLY A O 1
ATOM 1423 N N . LEU A 1 167 ? -12.960 -4.988 19.472 1.00 86.69 167 LEU A N 1
ATOM 1424 C CA . LEU A 1 167 ? -12.128 -6.185 19.561 1.00 86.69 167 LEU A CA 1
ATOM 1425 C C . LEU A 1 167 ? -11.284 -6.128 20.836 1.00 86.69 167 LEU A C 1
ATOM 1427 O O . LEU A 1 167 ? -10.858 -5.041 21.251 1.00 86.69 167 LEU A O 1
ATOM 1431 N N . ALA A 1 168 ? -11.051 -7.292 21.446 1.00 88.56 168 ALA A N 1
ATOM 1432 C CA . ALA A 1 168 ? -10.085 -7.405 22.528 1.00 88.56 168 ALA A CA 1
ATOM 1433 C C . ALA A 1 168 ? -8.717 -6.908 22.042 1.00 88.56 168 ALA A C 1
ATOM 1435 O O . ALA A 1 168 ? -8.429 -6.943 20.845 1.00 88.56 168 ALA A O 1
ATOM 1436 N N . THR A 1 169 ? -7.870 -6.423 22.951 1.00 86.12 169 THR A N 1
ATOM 1437 C CA . THR A 1 169 ? -6.539 -5.907 22.583 1.00 86.12 169 THR A CA 1
ATOM 1438 C C . THR A 1 169 ? -5.735 -6.943 21.797 1.00 86.12 169 THR A C 1
ATOM 1440 O O . THR A 1 169 ? -5.118 -6.609 20.790 1.00 86.12 169 THR A O 1
ATOM 1443 N N . GLU A 1 170 ? -5.823 -8.204 22.216 1.00 88.50 170 GLU A N 1
ATOM 1444 C CA . GLU A 1 170 ? -5.219 -9.358 21.549 1.00 88.50 170 GLU A CA 1
ATOM 1445 C C . GLU A 1 170 ? -5.762 -9.610 20.137 1.00 88.50 170 GLU A C 1
ATOM 1447 O O . GLU A 1 170 ? -5.007 -10.077 19.298 1.00 88.50 170 GLU A O 1
ATOM 1452 N N . ASP A 1 171 ? -6.989 -9.189 19.819 1.00 89.12 171 ASP A N 1
ATOM 1453 C CA . ASP A 1 171 ? -7.651 -9.408 18.523 1.00 89.12 171 ASP A CA 1
ATOM 1454 C C . ASP A 1 171 ? -7.562 -8.209 17.568 1.00 89.12 171 ASP A C 1
ATOM 1456 O O . ASP A 1 171 ? -7.953 -8.306 16.404 1.00 89.12 171 ASP A O 1
ATOM 1460 N N . GLN A 1 172 ? -7.056 -7.051 18.012 1.00 87.38 172 GLN A N 1
ATOM 1461 C CA . GLN A 1 172 ? -7.002 -5.843 17.170 1.00 87.38 172 GLN A CA 1
ATOM 1462 C C . GLN A 1 172 ? -6.225 -6.067 15.868 1.00 87.38 172 GLN A C 1
ATOM 1464 O O . GLN A 1 172 ? -6.558 -5.486 14.831 1.00 87.38 172 GLN A O 1
ATOM 1469 N N . HIS A 1 173 ? -5.217 -6.938 15.911 1.00 88.25 173 HIS A N 1
ATOM 1470 C CA . HIS A 1 173 ? -4.400 -7.292 14.761 1.00 88.25 173 HIS A CA 1
ATOM 1471 C C . HIS A 1 173 ? -5.207 -7.978 13.644 1.00 88.25 173 HIS A C 1
ATOM 1473 O O . HIS A 1 173 ? -4.896 -7.757 12.476 1.00 88.25 173 HIS A O 1
ATOM 1479 N N . LEU A 1 174 ? -6.281 -8.711 13.975 1.00 90.31 174 LEU A N 1
ATOM 1480 C CA . LEU A 1 174 ? -7.166 -9.373 13.005 1.00 90.31 174 LEU A CA 1
ATOM 1481 C C . LEU A 1 174 ? -7.887 -8.359 12.113 1.00 90.31 174 LEU A C 1
ATOM 1483 O O . LEU A 1 174 ? -8.048 -8.564 10.914 1.00 90.31 174 LEU A O 1
ATOM 1487 N N . PHE A 1 175 ? -8.304 -7.227 12.683 1.00 90.81 175 PHE A N 1
ATOM 1488 C CA . PHE A 1 175 ? 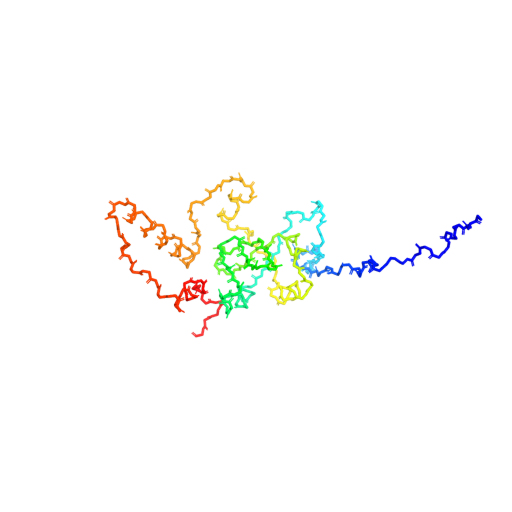-8.925 -6.159 11.900 1.00 90.81 175 PHE A CA 1
ATOM 1489 C C . PHE A 1 175 ? -7.912 -5.441 11.004 1.00 90.81 175 PHE A C 1
ATOM 1491 O O . PHE A 1 175 ? -8.245 -5.034 9.890 1.00 90.81 175 PHE A O 1
ATOM 1498 N N . THR A 1 176 ? -6.672 -5.293 11.475 1.00 88.69 176 THR A N 1
ATOM 1499 C CA . THR A 1 176 ? -5.580 -4.709 10.688 1.00 88.69 176 THR A CA 1
ATOM 1500 C C . THR A 1 176 ? -5.209 -5.601 9.504 1.00 88.69 176 THR A C 1
ATOM 1502 O O . THR A 1 176 ? -5.071 -5.089 8.390 1.00 88.69 176 THR A O 1
ATOM 1505 N N . SER A 1 177 ? -5.103 -6.916 9.719 1.00 92.12 177 SER A N 1
ATOM 1506 C CA . SER A 1 177 ? -4.768 -7.888 8.676 1.00 92.12 177 SER A CA 1
ATOM 1507 C C . SER A 1 177 ? -5.939 -8.236 7.762 1.00 92.12 177 SER A C 1
ATOM 1509 O O . SER A 1 177 ? -5.689 -8.772 6.692 1.00 92.12 177 SER A O 1
ATOM 1511 N N . LEU A 1 178 ? -7.193 -7.926 8.113 1.00 93.00 178 LEU A N 1
ATOM 1512 C CA . LEU A 1 178 ? -8.361 -8.252 7.288 1.00 93.00 178 LEU A CA 1
ATOM 1513 C C . LEU A 1 178 ? -8.218 -7.711 5.854 1.00 93.00 178 LEU A C 1
ATOM 1515 O O . LEU A 1 178 ? -8.173 -6.492 5.635 1.00 93.00 178 LEU A O 1
ATOM 1519 N N . HIS A 1 179 ? -8.190 -8.625 4.887 1.00 93.81 179 HIS A N 1
ATOM 1520 C CA . HIS A 1 179 ? -8.155 -8.343 3.456 1.00 93.81 179 HIS A CA 1
ATOM 1521 C C . HIS A 1 179 ? -8.783 -9.495 2.663 1.00 93.81 179 HIS A C 1
ATOM 1523 O O . HIS A 1 179 ? -8.924 -10.604 3.179 1.00 93.81 179 HIS A O 1
ATOM 1529 N N . ILE A 1 180 ? -9.167 -9.238 1.412 1.00 92.31 180 ILE A N 1
ATOM 1530 C CA . ILE A 1 180 ? -9.518 -10.321 0.481 1.00 92.31 180 ILE A CA 1
ATOM 1531 C C . ILE A 1 180 ? -8.224 -11.084 0.149 1.00 92.31 180 ILE A C 1
ATOM 1533 O O . ILE A 1 180 ? -7.272 -10.422 -0.288 1.00 92.31 180 ILE A O 1
ATOM 1537 N N . PRO A 1 181 ? -8.188 -12.423 0.309 1.00 88.44 181 PRO A N 1
ATOM 1538 C CA . PRO A 1 181 ? -7.019 -13.231 -0.022 1.00 88.44 181 PRO A CA 1
ATOM 1539 C C . PRO A 1 181 ? -6.502 -12.945 -1.432 1.00 88.44 181 PRO A C 1
ATOM 1541 O O . PRO A 1 181 ? -7.277 -12.780 -2.374 1.00 88.44 181 PRO A O 1
ATOM 1544 N N . SER A 1 182 ? -5.182 -12.865 -1.569 1.00 84.25 182 SER A N 1
ATOM 1545 C CA . SER A 1 182 ? -4.495 -12.662 -2.849 1.00 84.25 182 SER A CA 1
ATOM 1546 C C . SER A 1 182 ? -4.582 -13.888 -3.768 1.00 84.25 182 SER A C 1
ATOM 1548 O O . SER A 1 182 ? -4.459 -13.760 -4.984 1.00 84.25 182 SER A O 1
ATOM 1550 N N . THR A 1 183 ? -4.836 -15.066 -3.194 1.00 78.31 183 THR A N 1
ATOM 1551 C CA . THR A 1 183 ? -4.941 -16.357 -3.879 1.00 78.31 183 THR A CA 1
ATOM 1552 C C . THR A 1 183 ? -6.201 -17.102 -3.432 1.00 78.31 183 THR A C 1
ATOM 1554 O O . THR A 1 183 ? -6.605 -17.026 -2.271 1.00 78.31 183 THR A O 1
ATOM 1557 N N . ASN A 1 184 ? -6.835 -17.821 -4.364 1.00 57.97 184 ASN A N 1
ATOM 1558 C CA . ASN A 1 184 ? -7.920 -18.752 -4.054 1.00 57.97 184 ASN A CA 1
ATOM 1559 C C . ASN A 1 184 ? -7.295 -20.061 -3.553 1.00 57.97 184 ASN A C 1
ATOM 1561 O O . ASN A 1 184 ? -6.885 -20.879 -4.377 1.00 57.97 184 ASN A O 1
ATOM 1565 N N . ASN A 1 185 ? -7.199 -20.235 -2.235 1.00 41.75 185 ASN A N 1
ATOM 1566 C CA . ASN A 1 185 ? -6.925 -21.536 -1.616 1.00 41.75 185 ASN A CA 1
ATOM 1567 C C . ASN A 1 185 ? -8.233 -22.234 -1.248 1.00 41.75 185 ASN A C 1
ATOM 1569 O O . ASN A 1 185 ? -9.122 -21.543 -0.697 1.00 41.75 185 ASN A O 1
#

Foldseek 3Di:
DDDDDPVPPPDDVPPPPPQDFDKAFQAADPVRHTDIDTLADDPVQQQGKWKFQPVLCVVQLVCLVAWFDAQFWIDGPQATAGWHPLDDGIIMGRSNSLSRDRVVSNVSRRVGTDHDDPDGDPQCCCCVPVVHHDQAGNAPLNRCLSCQVVVQVVCCVVPVHGPDDDDDPVCPSVNRSGDDDSDDD